Protein AF-0000000085074493 (afdb_homodimer)

InterPro domains:
  IPR007233 Trafficking protein particle complex subunit [PF04099] (3-136)
  IPR007233 Trafficking protein particle complex subunit [PTHR23249] (1-138)
  IPR007233 Trafficking protein particle complex subunit [SM01399] (3-137)
  IPR011012 Longin-like domain superfamily [SSF64356] (1-136)

Foldseek 3Di:
DAWAKKFKAAQVQHTADIDGDHDPDDDPDDPVVVSVVVSVVLVVQQVVQQVPDPDGPPGGDAWDDDPAWIWGWEADPNRMIMIIITGRPDDGCHVVVVCLCPPQVCVQPVPPVVHDSVHHDDTPSSVVVVVVSVCPPVVHDD/DAWAKKFKAAQVQHTADIDGDHDPDDDPDDPVVVSVVVSVVLVVQQVVQQVPDPDGPPGGDAWDDDPAWIWGWEADPNRMIMIIITGRPDDGCHVVVVCLCPPQVCVQPVPPVVHDSVHHDDTPSSVVVVVVSVCPPPRHDD

Secondary structure (DSSP, 8-state):
--EEEEEEE-TTS-EEEEEES--S---SS-HHHHHHHHHHHHHHHHHHHHHHSSSTTT--EEEEEESS-EEEEEE-TTS-EEEEEE-TTPPP-HHHHHHIIIIIIIIIIIT-TT--TTS----HHHHHHHHHHHHHSTT---/--EEEEEEE-TTS-EEEEEES--S---SS-HHHHHHHHHHHHHHHHHHHHHHSSSTTT--EEEEEESS-EEEEEE-TTS-EEEEEE-TTPPP-HHHHHHIIIIIIIIIIIT-TT--TTS----HHHHHHHHHHHHHSTT---

Structure (mmCIF, N/CA/C/O backbone):
data_AF-0000000085074493-model_v1
#
loop_
_entity.id
_entity.type
_entity.pdbx_description
1 polymer 'Trafficking protein particle complex subunit'
#
loop_
_atom_site.group_PDB
_atom_site.id
_atom_site.type_symbol
_atom_site.label_atom_id
_atom_site.label_alt_id
_atom_site.label_comp_id
_atom_site.label_asym_id
_atom_site.label_entity_id
_atom_site.label_seq_id
_atom_site.pdbx_PDB_ins_code
_atom_site.Cartn_x
_atom_site.Cartn_y
_atom_site.Cartn_z
_atom_site.occupancy
_atom_site.B_iso_or_equiv
_atom_site.auth_seq_id
_atom_site.auth_comp_id
_atom_site.auth_asym_id
_atom_site.auth_atom_id
_atom_site.pdbx_PDB_model_num
ATOM 1 N N . MET A 1 1 ? 15.586 4.176 12.414 1 79.12 1 MET A N 1
ATOM 2 C CA . MET A 1 1 ? 14.273 4.66 11.984 1 79.12 1 MET A CA 1
ATOM 3 C C . MET A 1 1 ? 14.32 6.152 11.68 1 79.12 1 MET A C 1
ATOM 5 O O . MET A 1 1 ? 14.891 6.934 12.438 1 79.12 1 MET A O 1
ATOM 9 N N . VAL A 1 2 ? 13.906 6.508 10.477 1 88.12 2 VAL A N 1
ATOM 10 C CA . VAL A 1 2 ? 14.039 7.879 9.992 1 88.12 2 VAL A CA 1
ATOM 11 C C . VAL A 1 2 ? 12.68 8.383 9.5 1 88.12 2 VAL A C 1
ATOM 13 O O . VAL A 1 2 ? 11.953 7.656 8.828 1 88.12 2 VAL A O 1
ATOM 16 N N . VAL A 1 3 ? 12.32 9.633 9.961 1 92.44 3 VAL A N 1
ATOM 17 C CA . VAL A 1 3 ? 11.141 10.312 9.445 1 92.44 3 VAL A CA 1
ATOM 18 C C . VAL A 1 3 ? 11.539 11.258 8.312 1 92.44 3 VAL A C 1
ATOM 20 O O . VAL A 1 3 ? 12.422 12.102 8.492 1 92.44 3 VAL A O 1
ATOM 23 N N . TYR A 1 4 ? 10.859 11.086 7.207 1 92.44 4 TYR A N 1
ATOM 24 C CA . TYR A 1 4 ? 11.266 11.867 6.047 1 92.44 4 TYR A CA 1
ATOM 25 C C . TYR A 1 4 ? 10.422 13.125 5.906 1 92.44 4 TYR A C 1
ATOM 27 O O . TYR A 1 4 ? 10.953 14.234 5.828 1 92.44 4 TYR A O 1
ATOM 35 N N . ASN A 1 5 ? 9.172 12.984 5.801 1 93.44 5 ASN A N 1
ATOM 36 C CA . ASN A 1 5 ? 8.305 14.148 5.598 1 93.44 5 ASN A CA 1
ATOM 37 C C . ASN A 1 5 ? 6.863 13.852 6 1 93.44 5 ASN A C 1
ATOM 39 O O . ASN A 1 5 ? 6.504 12.695 6.227 1 93.44 5 ASN A O 1
ATOM 43 N N . LEU A 1 6 ? 6.059 14.953 6.188 1 95.88 6 LEU A N 1
ATOM 44 C CA . LEU A 1 6 ? 4.648 14.891 6.566 1 95.88 6 LEU A CA 1
ATOM 45 C C . LEU A 1 6 ? 3.805 15.781 5.656 1 95.88 6 LEU A C 1
ATOM 47 O O . LEU A 1 6 ? 4.172 16.922 5.379 1 95.88 6 LEU A O 1
ATOM 51 N N . TYR A 1 7 ? 2.736 15.148 5.215 1 96.56 7 TYR A N 1
ATOM 52 C CA . TYR A 1 7 ? 1.695 15.898 4.512 1 96.56 7 TYR A CA 1
ATOM 53 C C . TYR A 1 7 ? 0.417 15.953 5.34 1 96.56 7 TYR A C 1
ATOM 55 O O . TYR A 1 7 ? 0.011 14.953 5.938 1 96.56 7 TYR A O 1
ATOM 63 N N . ILE A 1 8 ? -0.203 17.094 5.324 1 97.06 8 ILE A N 1
ATOM 64 C CA . ILE A 1 8 ? -1.572 17.234 5.809 1 97.06 8 ILE A CA 1
ATOM 65 C C . ILE A 1 8 ? -2.473 17.719 4.68 1 97.06 8 ILE A C 1
ATOM 67 O O . ILE A 1 8 ? -2.219 18.781 4.094 1 97.06 8 ILE A O 1
ATOM 71 N N . LEU A 1 9 ? -3.445 16.953 4.434 1 96.5 9 LEU A N 1
ATOM 72 C CA . LEU A 1 9 ? -4.344 17.25 3.322 1 96.5 9 LEU A CA 1
ATOM 73 C C . LEU A 1 9 ? -5.762 17.5 3.822 1 96.5 9 LEU A C 1
ATOM 75 O O . LEU A 1 9 ? -6.199 16.891 4.797 1 96.5 9 LEU A O 1
ATOM 79 N N . GLY A 1 10 ? -6.414 18.344 3.096 1 94.5 10 GLY A N 1
ATOM 80 C CA . GLY A 1 10 ? -7.816 18.594 3.4 1 94.5 10 GLY A CA 1
ATOM 81 C C . GLY A 1 10 ? -8.734 17.516 2.857 1 94.5 10 GLY A C 1
ATOM 82 O O . GLY A 1 10 ? -8.289 16.594 2.18 1 94.5 10 GLY A O 1
ATOM 83 N N . LYS A 1 11 ? -10.031 17.734 3.146 1 91.81 11 LYS A N 1
ATOM 84 C CA . LYS A 1 11 ? -11.055 16.766 2.805 1 91.81 11 LYS A CA 1
ATOM 85 C C . LYS A 1 11 ? -11.055 16.469 1.308 1 91.81 11 LYS A C 1
ATOM 87 O O . LYS A 1 11 ? -11.281 15.32 0.896 1 91.81 11 LYS A O 1
ATOM 92 N N . ASN A 1 12 ? -10.75 17.438 0.512 1 89 12 ASN A N 1
ATOM 93 C CA . ASN A 1 12 ? -10.805 17.266 -0.937 1 89 12 ASN A CA 1
ATOM 94 C C . ASN A 1 12 ? -9.414 17.031 -1.526 1 89 12 ASN A C 1
ATOM 96 O O . ASN A 1 12 ? -9.227 17.109 -2.742 1 89 12 ASN A O 1
ATOM 100 N N . GLY A 1 13 ? -8.453 16.859 -0.664 1 91.38 13 GLY A N 1
ATOM 101 C CA . GLY A 1 13 ? -7.121 16.531 -1.139 1 91.38 13 GLY A CA 1
ATOM 102 C C . GLY A 1 13 ? -6.215 17.75 -1.259 1 91.38 13 GLY A C 1
ATOM 103 O O . GLY A 1 13 ? -5.059 17.625 -1.663 1 91.38 13 GLY A O 1
ATOM 104 N N . GLN A 1 14 ? -6.719 18.891 -0.947 1 93 14 GLN A N 1
ATOM 105 C CA . GLN A 1 14 ? -5.871 20.078 -1.031 1 93 14 GLN A CA 1
ATOM 106 C C . GLN A 1 14 ? -4.75 20.031 0.001 1 93 14 GLN A C 1
ATOM 108 O O . GLN A 1 14 ? -4.961 19.594 1.136 1 93 14 GLN A O 1
ATOM 113 N N . SER A 1 15 ? -3.594 20.484 -0.402 1 94.5 15 SER A N 1
ATOM 114 C CA . SER A 1 15 ? -2.438 20.5 0.486 1 94.5 15 SER A CA 1
ATOM 115 C C . SER A 1 15 ? -2.564 21.594 1.537 1 94.5 15 SER A C 1
ATOM 117 O O . SER A 1 15 ? -2.648 22.781 1.2 1 94.5 15 SER A O 1
ATOM 119 N N . LEU A 1 16 ? -2.586 21.219 2.785 1 95 16 LEU A N 1
ATOM 120 C CA . LEU A 1 16 ? -2.707 22.172 3.875 1 95 16 LEU A CA 1
ATOM 121 C C . LEU A 1 16 ? -1.354 22.422 4.531 1 95 16 LEU A C 1
ATOM 123 O O . LEU A 1 16 ? -1.121 23.5 5.09 1 95 16 LEU A O 1
ATOM 127 N N . PHE A 1 17 ? -0.538 21.469 4.496 1 95.81 17 PHE A N 1
ATOM 128 C CA . PHE A 1 17 ? 0.73 21.594 5.207 1 95.81 17 PHE A CA 1
ATOM 129 C C . PHE A 1 17 ? 1.725 20.547 4.719 1 95.81 17 PHE A C 1
ATOM 131 O O . PHE A 1 17 ? 1.345 19.406 4.418 1 95.81 17 PHE A O 1
ATOM 138 N N . TYR A 1 18 ? 2.926 20.953 4.645 1 95.25 18 TYR A N 1
ATOM 139 C CA . TYR A 1 18 ? 4.031 20.062 4.289 1 95.25 18 TYR A CA 1
ATOM 140 C C . TYR A 1 18 ? 5.266 20.375 5.121 1 95.25 18 TYR A C 1
ATOM 142 O O . TYR A 1 18 ? 5.609 21.547 5.328 1 95.25 18 TYR A O 1
ATOM 150 N N . ARG A 1 19 ? 5.84 19.344 5.641 1 94.19 19 ARG A N 1
ATOM 151 C CA . ARG A 1 19 ? 7.102 19.484 6.355 1 94.19 19 ARG A CA 1
ATOM 152 C C . ARG A 1 19 ? 8.055 18.344 6.039 1 94.19 19 ARG A C 1
ATOM 154 O O . ARG A 1 19 ? 7.629 17.188 5.91 1 94.19 19 ARG A O 1
ATOM 161 N N . GLU A 1 20 ? 9.336 18.688 5.961 1 92.88 20 GLU A N 1
ATOM 162 C CA . GLU A 1 20 ? 10.367 17.703 5.637 1 92.88 20 GLU A CA 1
ATOM 163 C C . GLU A 1 20 ? 11.508 17.75 6.652 1 92.88 20 GLU A C 1
ATOM 165 O O . GLU A 1 20 ? 11.938 18.828 7.062 1 92.88 20 GLU A O 1
ATOM 170 N N . TRP A 1 21 ? 11.938 16.641 7.133 1 91.62 21 TRP A N 1
ATOM 171 C CA . TRP A 1 21 ? 13.047 16.562 8.078 1 91.62 21 TRP A CA 1
ATOM 172 C C . TRP A 1 21 ? 14.289 15.969 7.402 1 91.62 21 TRP A C 1
ATOM 174 O O . TRP A 1 21 ? 15.406 16.422 7.656 1 91.62 21 TRP A O 1
ATOM 184 N N . LEU A 1 22 ? 14.086 14.891 6.656 1 82.75 22 LEU A N 1
ATOM 185 C CA . LEU A 1 22 ? 15.156 14.273 5.871 1 82.75 22 LEU A CA 1
ATOM 186 C C . LEU A 1 22 ? 14.617 13.75 4.543 1 82.75 22 LEU A C 1
ATOM 188 O O . LEU A 1 22 ? 13.578 13.086 4.504 1 82.75 22 LEU A O 1
ATOM 192 N N . ARG A 1 23 ? 14.969 14.492 3.562 1 70.06 23 ARG A N 1
ATOM 193 C CA . ARG A 1 23 ? 14.539 13.93 2.287 1 70.06 23 ARG A CA 1
ATOM 194 C C . ARG A 1 23 ? 15.719 13.328 1.53 1 70.06 23 ARG A C 1
ATOM 196 O O . ARG A 1 23 ? 16.641 14.039 1.136 1 70.06 23 ARG A O 1
ATOM 203 N N . GLU A 1 24 ? 15.977 12.133 1.738 1 59.41 24 GLU A N 1
ATOM 204 C CA . GLU A 1 24 ? 17.078 11.484 1.044 1 59.41 24 GLU A CA 1
ATOM 205 C C . GLU A 1 24 ? 16.844 11.445 -0.463 1 59.41 24 GLU A C 1
ATOM 207 O O . GLU A 1 24 ? 17.781 11.602 -1.25 1 59.41 24 GLU A O 1
ATOM 212 N N . GLN A 1 25 ? 15.57 11.125 -0.8 1 60.84 25 GLN A N 1
ATOM 213 C CA . GLN A 1 25 ? 15.359 10.961 -2.234 1 60.84 25 GLN A CA 1
ATOM 214 C C . GLN A 1 25 ? 14.352 11.969 -2.766 1 60.84 25 GLN A C 1
ATOM 216 O O . GLN A 1 25 ? 13.289 12.164 -2.174 1 60.84 25 GLN A O 1
ATOM 221 N N . SER A 1 26 ? 14.883 12.82 -3.592 1 66.44 26 SER A N 1
ATOM 222 C CA . SER A 1 26 ? 14.008 13.812 -4.211 1 66.44 26 SER A CA 1
ATOM 223 C C . SER A 1 26 ? 13.555 13.359 -5.594 1 66.44 26 SER A C 1
ATOM 225 O O . SER A 1 26 ? 14.352 12.828 -6.375 1 66.44 26 SER A O 1
ATOM 227 N N . SER A 1 27 ? 12.281 13.227 -5.699 1 75.81 27 SER A N 1
ATOM 228 C CA . SER A 1 27 ? 11.758 13.016 -7.043 1 75.81 27 SER A CA 1
ATOM 229 C C . SER A 1 27 ? 12.031 14.219 -7.938 1 75.81 27 SER A C 1
ATOM 231 O O . SER A 1 27 ? 12.406 15.289 -7.453 1 75.81 27 SER A O 1
ATOM 233 N N . ASN A 1 28 ? 12.008 14 -9.258 1 80.31 28 ASN A N 1
ATOM 234 C CA . ASN A 1 28 ? 12.156 15.086 -10.219 1 80.31 28 ASN A CA 1
ATOM 235 C C . ASN A 1 28 ? 10.859 15.859 -10.406 1 80.31 28 ASN A C 1
ATOM 237 O O . ASN A 1 28 ? 10.773 16.734 -11.266 1 80.31 28 ASN A O 1
ATOM 241 N N . LEU A 1 29 ? 9.945 15.594 -9.594 1 86.25 29 LEU A N 1
ATOM 242 C CA . LEU A 1 29 ? 8.641 16.25 -9.695 1 86.25 29 LEU A CA 1
ATOM 243 C C . LEU A 1 29 ? 8.578 17.469 -8.781 1 86.25 29 LEU A C 1
ATOM 245 O O . LEU A 1 29 ? 9.273 17.531 -7.77 1 86.25 29 LEU A O 1
ATOM 249 N N . SER A 1 30 ? 7.738 18.406 -9.211 1 89.56 30 SER A N 1
ATOM 250 C CA . SER A 1 30 ? 7.434 19.531 -8.32 1 89.56 30 SER A CA 1
ATOM 251 C C . SER A 1 30 ? 6.598 19.062 -7.129 1 89.56 30 SER A C 1
ATOM 253 O O . SER A 1 30 ? 5.949 18.016 -7.184 1 89.56 30 SER A O 1
ATOM 255 N N . ARG A 1 31 ? 6.57 19.891 -6.121 1 87.56 31 ARG A N 1
ATOM 256 C CA . ARG A 1 31 ? 5.77 19.578 -4.938 1 87.56 31 ARG A CA 1
ATOM 257 C C . ARG A 1 31 ? 4.297 19.422 -5.301 1 87.56 31 ARG A C 1
ATOM 259 O O . ARG A 1 31 ? 3.625 18.516 -4.805 1 87.56 31 ARG A O 1
ATOM 266 N N . ASP A 1 32 ? 3.836 20.281 -6.145 1 90.62 32 ASP A N 1
ATOM 267 C CA . ASP A 1 32 ? 2.445 20.234 -6.586 1 90.62 32 ASP A CA 1
ATOM 268 C C . ASP A 1 32 ? 2.148 18.938 -7.34 1 90.62 32 ASP A C 1
ATOM 270 O O . ASP A 1 32 ? 1.101 18.328 -7.141 1 90.62 32 ASP A O 1
ATOM 274 N N . GLU A 1 33 ? 3.049 18.562 -8.164 1 91.69 33 GLU A N 1
ATOM 275 C CA . GLU A 1 33 ? 2.883 17.312 -8.906 1 91.69 33 GLU A CA 1
ATOM 276 C C . GLU A 1 33 ? 2.912 16.109 -7.973 1 91.69 33 GLU A C 1
ATOM 278 O O . GLU A 1 33 ? 2.113 15.18 -8.125 1 91.69 33 GLU A O 1
ATOM 283 N N . GLU A 1 34 ? 3.797 16.125 -7.039 1 90.56 34 GLU A N 1
ATOM 284 C CA . GLU A 1 34 ? 3.873 15.055 -6.055 1 90.56 34 GLU A CA 1
ATOM 285 C C . GLU A 1 34 ? 2.578 14.945 -5.254 1 90.56 34 GLU A C 1
ATOM 287 O O . GLU A 1 34 ? 2.076 13.836 -5.027 1 90.56 34 GLU A O 1
ATOM 292 N N . ASP A 1 35 ? 2.064 16.062 -4.891 1 92.12 35 ASP A N 1
ATOM 293 C CA . ASP A 1 35 ? 0.821 16.094 -4.129 1 92.12 35 ASP A CA 1
ATOM 294 C C . ASP A 1 35 ? -0.325 15.469 -4.918 1 92.12 35 ASP A C 1
ATOM 296 O O . ASP A 1 35 ? -1.07 14.641 -4.387 1 92.12 35 ASP A O 1
ATOM 300 N N . LYS A 1 36 ? -0.355 15.875 -6.094 1 93.62 36 LYS A N 1
ATOM 301 C CA . LYS A 1 36 ? -1.437 15.391 -6.945 1 93.62 36 LYS A CA 1
ATOM 302 C C . LYS A 1 36 ? -1.345 13.875 -7.133 1 93.62 36 LYS A C 1
ATOM 304 O O . LYS A 1 36 ? -2.352 13.172 -7.043 1 93.62 36 LYS A O 1
ATOM 309 N N . LEU A 1 37 ? -0.177 13.43 -7.414 1 94.25 37 LEU A N 1
ATOM 310 C CA . LEU A 1 37 ? 0.042 12 -7.574 1 94.25 37 LEU A CA 1
ATOM 311 C C . LEU A 1 37 ? -0.307 11.25 -6.293 1 94.25 37 LEU A C 1
ATOM 313 O O . LEU A 1 37 ? -0.958 10.203 -6.34 1 94.25 37 LEU A O 1
ATOM 317 N N . MET A 1 38 ? 0.128 11.773 -5.211 1 95.06 38 MET A N 1
ATOM 318 C CA . MET A 1 38 ? -0.1 11.133 -3.916 1 95.06 38 MET A CA 1
ATOM 319 C C . MET A 1 38 ? -1.587 11.109 -3.578 1 95.06 38 MET A C 1
ATOM 321 O O . MET A 1 38 ? -2.111 10.078 -3.154 1 95.06 38 MET A O 1
ATOM 325 N N . VAL A 1 39 ? -2.248 12.242 -3.816 1 96.06 39 VAL A N 1
ATOM 326 C CA . VAL A 1 39 ? -3.676 12.32 -3.525 1 96.06 39 VAL A CA 1
ATOM 327 C C . VAL A 1 39 ? -4.438 11.305 -4.383 1 96.06 39 VAL A C 1
ATOM 329 O O . VAL A 1 39 ? -5.336 10.617 -3.893 1 96.06 39 VAL A O 1
ATOM 332 N N . GLY A 1 40 ? -4.105 11.258 -5.586 1 95.94 40 GLY A N 1
ATOM 333 C CA . GLY A 1 40 ? -4.715 10.273 -6.469 1 95.94 40 GLY A CA 1
ATOM 334 C C . GLY A 1 40 ? -4.5 8.844 -6.008 1 95.94 40 GLY A C 1
ATOM 335 O O . GLY A 1 40 ? -5.434 8.039 -6.031 1 95.94 40 GLY A O 1
ATOM 336 N N . LEU A 1 41 ? -3.316 8.539 -5.625 1 97.06 41 LEU A N 1
ATOM 337 C CA . LEU A 1 41 ? -3.006 7.188 -5.172 1 97.06 41 LEU A CA 1
ATOM 338 C C . LEU A 1 41 ? -3.783 6.848 -3.904 1 97.06 41 LEU A C 1
ATOM 340 O O . LEU A 1 41 ? -4.352 5.758 -3.793 1 97.06 41 LEU A O 1
ATOM 344 N N . LEU A 1 42 ? -3.809 7.789 -2.979 1 96.62 42 LEU A N 1
ATOM 345 C CA . LEU A 1 42 ? -4.516 7.562 -1.723 1 96.62 42 LEU A CA 1
ATOM 346 C C . LEU A 1 42 ? -6 7.316 -1.971 1 96.62 42 LEU A C 1
ATOM 348 O O . LEU A 1 42 ? -6.613 6.469 -1.315 1 96.62 42 LEU A O 1
ATOM 352 N N . PHE A 1 43 ? -6.508 8.031 -2.852 1 94.88 43 PHE A N 1
ATOM 353 C CA . PHE A 1 43 ? -7.902 7.828 -3.225 1 94.88 43 PHE A CA 1
ATOM 354 C C . PHE A 1 43 ? -8.117 6.418 -3.768 1 94.88 43 PHE A C 1
ATOM 356 O O . PHE A 1 43 ? -9.055 5.727 -3.367 1 94.88 43 PHE A O 1
ATOM 363 N N . SER A 1 44 ? -7.297 6.008 -4.672 1 95.56 44 SER A N 1
ATOM 364 C CA . SER A 1 44 ? -7.391 4.676 -5.266 1 95.56 44 SER A CA 1
ATOM 365 C C . SER A 1 44 ? -7.266 3.586 -4.207 1 95.56 44 SER A C 1
ATOM 367 O O . SER A 1 44 ? -8.023 2.611 -4.223 1 95.56 44 SER A O 1
ATOM 369 N N . LEU A 1 45 ? -6.359 3.768 -3.326 1 96.81 45 LEU A N 1
ATOM 370 C CA . LEU A 1 45 ? -6.117 2.795 -2.268 1 96.81 45 LEU A CA 1
ATOM 371 C C . LEU A 1 45 ? -7.32 2.693 -1.337 1 96.81 45 LEU A C 1
ATOM 373 O O . LEU A 1 45 ? -7.754 1.592 -0.992 1 96.81 45 LEU A O 1
ATOM 377 N N . SER A 1 46 ? -7.816 3.809 -0.942 1 94 46 SER A N 1
ATOM 378 C CA . SER A 1 46 ? -8.977 3.84 -0.059 1 94 46 SER A CA 1
ATOM 379 C C . SER A 1 46 ? -10.188 3.191 -0.718 1 94 46 SER A C 1
ATOM 381 O O . SER A 1 46 ? -10.898 2.402 -0.09 1 94 46 SER A O 1
ATOM 383 N N . ASN A 1 47 ? -10.391 3.582 -1.927 1 92.56 47 ASN A N 1
ATOM 384 C CA . ASN A 1 47 ? -11.508 2.998 -2.662 1 92.56 47 ASN A CA 1
ATOM 385 C C . ASN A 1 47 ? -11.359 1.485 -2.801 1 92.56 47 ASN A C 1
ATOM 387 O O . ASN A 1 47 ? -12.328 0.743 -2.623 1 92.56 47 ASN A O 1
ATOM 391 N N . PHE A 1 48 ? -10.219 1.022 -3.078 1 94.44 48 PHE A N 1
ATOM 392 C CA . PHE A 1 48 ? -9.938 -0.403 -3.205 1 94.44 48 PHE A CA 1
ATOM 393 C C . PHE A 1 48 ? -10.234 -1.131 -1.899 1 94.44 48 PHE A C 1
ATOM 395 O O . PHE A 1 48 ? -10.922 -2.154 -1.896 1 94.44 48 PHE A O 1
ATOM 402 N N . ALA A 1 49 ? -9.641 -0.587 -0.867 1 93 49 ALA A N 1
ATOM 403 C CA . ALA A 1 49 ? -9.836 -1.207 0.441 1 93 49 ALA A CA 1
ATOM 404 C C . ALA A 1 49 ? -11.32 -1.309 0.787 1 93 49 ALA A C 1
ATOM 406 O O . ALA A 1 49 ? -11.773 -2.326 1.318 1 93 49 ALA A O 1
ATOM 407 N N . LYS A 1 50 ? -12.047 -0.286 0.5 1 89.69 50 LYS A N 1
ATOM 408 C CA . LYS A 1 50 ? -13.484 -0.262 0.775 1 89.69 50 LYS A CA 1
ATOM 409 C C . LYS A 1 50 ? -14.219 -1.309 -0.056 1 89.69 50 LYS A C 1
ATOM 411 O O . LYS A 1 50 ? -15.062 -2.039 0.465 1 89.69 50 LYS A O 1
ATOM 416 N N . LYS A 1 51 ? -13.914 -1.411 -1.301 1 89.25 51 LYS A N 1
ATOM 417 C CA . LYS A 1 51 ? -14.594 -2.322 -2.211 1 89.25 51 LYS A CA 1
ATOM 418 C C . LYS A 1 51 ? -14.273 -3.777 -1.882 1 89.25 51 LYS A C 1
ATOM 420 O O . LYS A 1 51 ? -15.102 -4.664 -2.072 1 89.25 51 LYS A O 1
ATOM 425 N N . MET A 1 52 ? -13.055 -4.027 -1.422 1 87.94 52 MET A N 1
ATOM 426 C CA . MET A 1 52 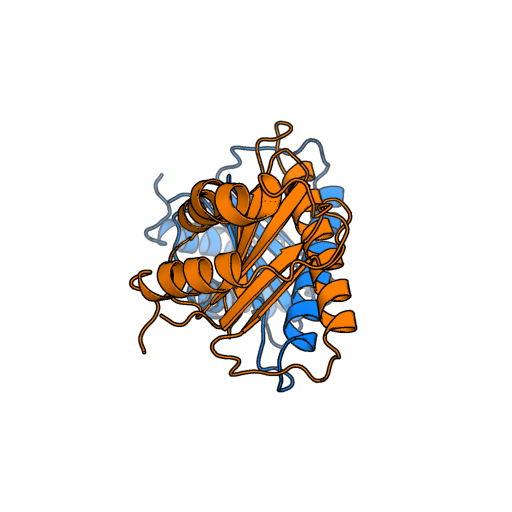? -12.609 -5.391 -1.154 1 87.94 52 MET A CA 1
ATOM 427 C C . MET A 1 52 ? -13.109 -5.875 0.2 1 87.94 52 MET A C 1
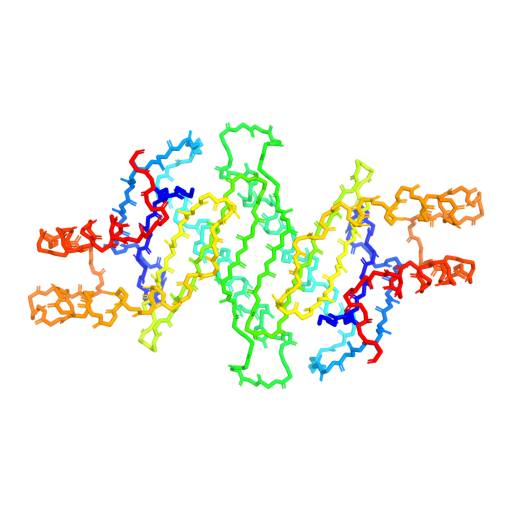ATOM 429 O O . MET A 1 52 ? -13.016 -7.062 0.517 1 87.94 52 MET A O 1
ATOM 433 N N . SER A 1 53 ? -13.586 -4.984 0.955 1 82.81 53 SER A N 1
ATOM 434 C CA . SER A 1 53 ? -14.062 -5.336 2.287 1 82.81 53 SER A CA 1
ATOM 435 C C . SER A 1 53 ? -15.508 -5.812 2.25 1 82.81 53 SER A C 1
ATOM 437 O O . SER A 1 53 ? -16.281 -5.402 1.377 1 82.81 53 SER A O 1
ATOM 439 N N . SER A 1 54 ? -15.938 -6.812 3.064 1 74.25 54 SER A N 1
ATOM 440 C CA . SER A 1 54 ? -17.266 -7.406 3.111 1 74.25 54 SER A CA 1
ATOM 441 C C . SER A 1 54 ? -18.281 -6.438 3.691 1 74.25 54 SER A C 1
ATOM 443 O O . SER A 1 54 ? -19.469 -6.512 3.367 1 74.25 54 SER A O 1
ATOM 445 N N . SER A 1 55 ? -17.734 -5.684 4.656 1 70.69 55 SER A N 1
ATOM 446 C CA . SER A 1 55 ? -18.641 -4.746 5.289 1 70.69 55 SER A CA 1
ATOM 447 C C . SER A 1 55 ? -18.156 -3.309 5.141 1 70.69 55 SER A C 1
ATOM 449 O O . SER A 1 55 ? -16.969 -3.037 5.262 1 70.69 55 SER A O 1
ATOM 451 N N . PRO A 1 56 ? -19.156 -2.541 4.828 1 63.34 56 PRO A N 1
ATOM 452 C CA . PRO A 1 56 ? -18.781 -1.136 4.672 1 63.34 56 PRO A CA 1
ATOM 453 C C . PRO A 1 56 ? -18.016 -0.597 5.883 1 63.34 56 PRO A C 1
ATOM 455 O O . PRO A 1 56 ? -18.422 -0.819 7.023 1 63.34 56 PRO A O 1
ATOM 458 N N . GLY A 1 57 ? -16.953 0.062 5.602 1 64 57 GLY A N 1
ATOM 459 C CA . GLY A 1 57 ? -16.25 0.767 6.66 1 64 57 GLY A CA 1
ATOM 460 C C . GLY A 1 57 ? -15.266 -0.113 7.41 1 64 57 GLY A C 1
ATOM 461 O O . GLY A 1 57 ? -14.562 0.356 8.312 1 64 57 GLY A O 1
ATOM 462 N N . THR A 1 58 ? -15.203 -1.34 7.074 1 73.19 58 THR A N 1
ATOM 463 C CA . THR A 1 58 ? -14.359 -2.209 7.891 1 73.19 58 THR A CA 1
ATOM 464 C C . THR A 1 58 ? -12.961 -2.32 7.293 1 73.19 58 THR A C 1
ATOM 466 O O . THR A 1 58 ? -11.992 -2.572 8.016 1 73.19 58 THR A O 1
ATOM 469 N N . GLY A 1 59 ? -12.75 -2.004 6.105 1 86.56 59 GLY A N 1
ATOM 470 C CA . GLY A 1 59 ? -11.43 -2.092 5.496 1 86.56 59 GLY A CA 1
ATOM 471 C C . GLY A 1 59 ? -10.867 -0.74 5.094 1 86.56 59 GLY A C 1
ATOM 472 O O . GLY A 1 59 ? -11.383 -0.099 4.176 1 86.56 59 GLY A O 1
ATOM 473 N N . VAL A 1 60 ? -9.914 -0.332 5.965 1 91.88 60 VAL A N 1
ATOM 474 C CA . VAL A 1 60 ? -9.328 0.966 5.648 1 91.88 60 VAL A CA 1
ATOM 475 C C . VAL A 1 60 ? -7.84 0.804 5.359 1 91.88 60 VAL A C 1
ATOM 477 O O . VAL A 1 60 ? -7.152 0.018 6.02 1 91.88 60 VAL A O 1
ATOM 480 N N . PHE A 1 61 ? -7.422 1.551 4.402 1 95.81 61 PHE A N 1
ATOM 481 C CA . PHE A 1 61 ? -6.004 1.59 4.062 1 95.81 61 PHE A CA 1
ATOM 482 C C . PHE A 1 61 ? -5.195 2.219 5.191 1 95.81 61 PHE A C 1
ATOM 484 O O . PHE A 1 61 ? -5.609 3.223 5.773 1 95.81 61 P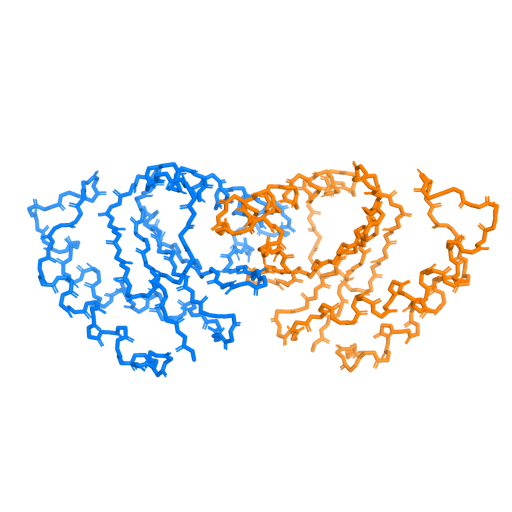HE A O 1
ATOM 491 N N . LYS A 1 62 ? -3.953 1.651 5.449 1 96.31 62 LYS A N 1
ATOM 492 C CA . LYS A 1 62 ? -3.168 2.133 6.582 1 96.31 62 LYS A CA 1
ATOM 493 C C . LYS A 1 62 ? -1.77 2.557 6.141 1 96.31 62 LYS A C 1
ATOM 495 O O . LYS A 1 62 ? -1.252 3.58 6.594 1 96.31 62 LYS A O 1
ATOM 500 N N . SER A 1 63 ? -1.157 1.752 5.324 1 96.81 63 SER A N 1
ATOM 501 C CA . SER A 1 63 ? 0.221 2.045 4.945 1 96.81 63 SER A CA 1
ATOM 502 C C . SER A 1 63 ? 0.643 1.23 3.727 1 96.81 63 SER A C 1
ATOM 504 O O . SER A 1 63 ? -0.027 0.264 3.357 1 96.81 63 SER A O 1
ATOM 506 N N . PHE A 1 64 ? 1.646 1.65 3.08 1 96.19 64 PHE A N 1
ATOM 507 C CA . PHE A 1 64 ? 2.301 0.796 2.096 1 96.19 64 PHE A CA 1
ATOM 508 C C . PHE A 1 64 ? 3.814 0.958 2.16 1 96.19 64 PHE A C 1
ATOM 510 O O . PHE A 1 64 ? 4.316 1.987 2.617 1 96.19 64 PHE A O 1
ATOM 517 N N . ASN A 1 65 ? 4.473 -0.08 1.655 1 95.19 65 ASN A N 1
ATOM 518 C CA . ASN A 1 65 ? 5.93 -0.151 1.684 1 95.19 65 ASN A CA 1
ATOM 519 C C . ASN A 1 65 ? 6.516 -0.225 0.276 1 95.19 65 ASN A C 1
ATOM 521 O O . ASN A 1 65 ? 5.988 -0.933 -0.583 1 95.19 65 ASN A O 1
ATOM 525 N N . THR A 1 66 ? 7.527 0.555 0.134 1 94.19 66 THR A N 1
ATOM 526 C CA . THR A 1 66 ? 8.414 0.369 -1.011 1 94.19 66 THR A CA 1
ATOM 527 C C . THR A 1 66 ? 9.781 -0.126 -0.56 1 94.19 66 THR A C 1
ATOM 529 O O . THR A 1 66 ? 10 -0.37 0.629 1 94.19 66 THR A O 1
ATOM 532 N N . SER A 1 67 ? 10.648 -0.325 -1.553 1 92.19 67 SER A N 1
ATOM 533 C CA . SER A 1 67 ? 12.023 -0.691 -1.217 1 92.19 67 SER A CA 1
ATOM 534 C C . SER A 1 67 ? 12.773 0.485 -0.601 1 92.19 67 SER A C 1
ATOM 536 O O . SER A 1 67 ? 13.859 0.312 -0.047 1 92.19 67 SER A O 1
ATOM 538 N N . LYS A 1 68 ? 12.164 1.662 -0.533 1 91 68 LYS A N 1
ATOM 539 C CA . LYS A 1 68 ? 12.898 2.852 -0.106 1 91 68 LYS A CA 1
ATOM 540 C C . LYS A 1 68 ? 12.25 3.482 1.123 1 91 68 LYS A C 1
ATOM 542 O O . LYS A 1 68 ? 12.945 3.971 2.016 1 91 68 LYS A O 1
ATOM 547 N N . TYR A 1 69 ? 10.977 3.465 1.154 1 92 69 TYR A N 1
ATOM 548 C CA . TYR A 1 69 ? 10.297 4.141 2.256 1 92 69 TYR A CA 1
ATOM 549 C C . TYR A 1 69 ? 8.961 3.479 2.559 1 92 69 TYR A C 1
ATOM 551 O O . TYR A 1 69 ? 8.508 2.602 1.816 1 92 69 TYR A O 1
ATOM 559 N N . LYS A 1 70 ? 8.453 3.871 3.615 1 94.69 70 LYS A N 1
ATOM 560 C CA . LYS A 1 70 ? 7.113 3.488 4.055 1 94.69 70 LYS A CA 1
ATOM 561 C C . LYS A 1 70 ? 6.207 4.711 4.188 1 94.69 70 LYS A C 1
ATOM 563 O O . LYS A 1 70 ? 6.598 5.719 4.777 1 94.69 70 LYS A O 1
ATOM 568 N N . LEU A 1 71 ? 5.035 4.613 3.578 1 96.12 71 LEU A N 1
ATOM 569 C CA . LEU A 1 71 ? 4.023 5.656 3.699 1 96.12 71 LEU A CA 1
ATOM 570 C C . LEU A 1 71 ? 2.939 5.25 4.691 1 96.12 71 LEU A C 1
ATOM 572 O O . LEU A 1 71 ? 2.312 4.203 4.535 1 96.12 71 LEU A O 1
ATOM 576 N N . HIS A 1 72 ? 2.744 6.074 5.715 1 97.06 72 HIS A N 1
ATOM 577 C CA . HIS A 1 72 ? 1.691 5.891 6.711 1 97.06 72 HIS A CA 1
ATOM 578 C C . HIS A 1 72 ? 0.536 6.859 6.473 1 97.06 72 HIS A C 1
ATOM 580 O O . HIS A 1 72 ? 0.754 8.047 6.215 1 97.06 72 HIS A O 1
ATOM 586 N N . TYR A 1 73 ? -0.65 6.238 6.617 1 97.81 73 TYR A N 1
ATOM 587 C CA . TYR A 1 73 ? -1.832 7.027 6.285 1 97.81 73 TYR A CA 1
ATOM 588 C C . TYR A 1 73 ? -2.836 7.016 7.434 1 97.81 73 TYR A C 1
ATOM 590 O O . TYR A 1 73 ? -3.082 5.969 8.039 1 97.81 73 TYR A O 1
ATOM 598 N N . TRP A 1 74 ? -3.398 8.203 7.75 1 97.38 74 TRP A N 1
ATOM 599 C CA . TRP A 1 74 ? -4.473 8.344 8.727 1 97.38 74 TRP A CA 1
ATOM 600 C C . TRP A 1 74 ? -5.473 9.414 8.289 1 97.38 74 TRP A C 1
ATOM 602 O O . TRP A 1 74 ? -5.082 10.477 7.805 1 97.38 74 TRP A O 1
ATOM 612 N N . GLU A 1 75 ? -6.754 9.078 8.508 1 96.56 75 GLU A N 1
ATOM 613 C CA . GLU A 1 75 ? -7.805 10.008 8.094 1 96.56 75 GLU A CA 1
ATOM 614 C C . GLU A 1 75 ? -8.773 10.281 9.242 1 96.56 75 GLU A C 1
ATOM 616 O O . GLU A 1 75 ? -9.227 9.359 9.914 1 96.56 75 GLU A O 1
ATOM 621 N N . SER A 1 76 ? -9.094 11.523 9.414 1 95.69 76 SER A N 1
ATOM 622 C CA . SER A 1 76 ? -10.039 11.922 10.453 1 95.69 76 SER A CA 1
ATOM 623 C C . SER A 1 76 ? -11.477 11.805 9.969 1 95.69 76 SER A C 1
ATOM 625 O O . SER A 1 76 ? -11.727 11.695 8.766 1 95.69 76 SER A O 1
ATOM 627 N N . PRO A 1 77 ? -12.445 11.914 10.875 1 92.38 77 PRO A N 1
ATOM 628 C CA . PRO A 1 77 ? -13.859 11.883 10.492 1 92.38 77 PRO A CA 1
ATOM 629 C C . PRO A 1 77 ? -14.258 13.07 9.617 1 92.38 77 PRO A C 1
ATOM 631 O O . PRO A 1 77 ? -15.188 12.969 8.812 1 92.38 77 PRO A O 1
ATOM 634 N N . THR A 1 78 ? -13.562 14.211 9.734 1 91.75 78 THR A N 1
ATOM 635 C CA . THR A 1 78 ? -13.898 15.398 8.961 1 91.75 78 THR A CA 1
ATOM 636 C C . THR A 1 78 ? -13.195 15.375 7.605 1 91.75 78 THR A C 1
ATOM 638 O O . THR A 1 78 ? -13.422 16.25 6.77 1 91.75 78 THR A O 1
ATOM 641 N N . GLY A 1 79 ? -12.367 14.43 7.379 1 94.06 79 GLY A N 1
ATOM 642 C CA . GLY A 1 79 ? -11.766 14.242 6.066 1 94.06 79 GLY A CA 1
ATOM 643 C C . GLY A 1 79 ? -10.336 14.742 5.984 1 94.06 79 GLY A C 1
ATOM 644 O O . GLY A 1 79 ? -9.711 14.68 4.926 1 94.06 79 GLY A O 1
ATOM 645 N N . ILE A 1 80 ? -9.797 15.242 7.125 1 96.19 80 ILE A N 1
ATOM 646 C CA . ILE A 1 80 ? -8.391 15.625 7.148 1 96.19 80 ILE A CA 1
ATOM 647 C C . ILE A 1 80 ? -7.512 14.375 7.066 1 96.19 80 ILE A C 1
ATOM 649 O O . ILE A 1 80 ? -7.77 13.383 7.746 1 96.19 80 ILE A O 1
ATOM 653 N N . LYS A 1 81 ? -6.457 14.461 6.207 1 96.88 81 LYS A N 1
ATOM 654 C CA . LYS A 1 81 ? -5.578 13.32 5.984 1 96.88 81 LYS A CA 1
ATOM 655 C C . LYS A 1 81 ? -4.148 13.633 6.418 1 96.88 81 LYS A C 1
ATOM 65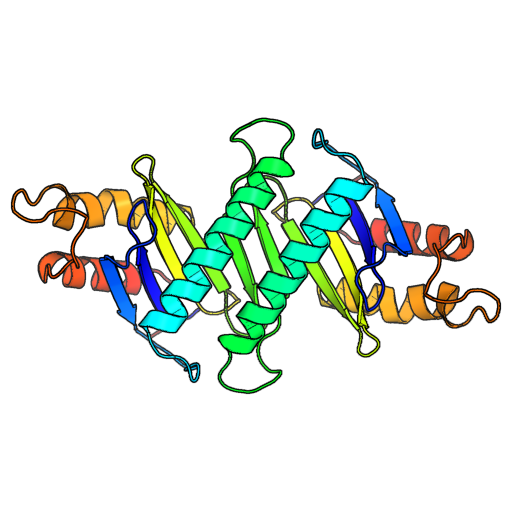7 O O . LYS A 1 81 ? -3.625 14.703 6.117 1 96.88 81 LYS A O 1
ATOM 662 N N . LEU A 1 82 ? -3.58 12.742 7.137 1 98.06 82 LEU A N 1
ATOM 663 C CA . LEU A 1 82 ? -2.164 12.805 7.48 1 98.06 82 LEU A CA 1
ATOM 664 C C . LEU A 1 82 ? -1.379 11.727 6.746 1 98.06 82 LEU A C 1
ATOM 666 O O . LEU A 1 82 ? -1.765 10.555 6.762 1 98.06 82 LEU A O 1
ATOM 670 N N . VAL A 1 83 ? -0.327 12.109 6.051 1 97.31 83 VAL A N 1
ATOM 671 C CA . VAL A 1 83 ? 0.558 11.188 5.344 1 97.31 83 VAL A CA 1
ATOM 672 C C . VAL A 1 83 ? 1.992 11.367 5.832 1 97.31 83 VAL A C 1
ATOM 674 O O . VAL A 1 83 ? 2.584 12.438 5.652 1 97.31 83 VAL A O 1
ATOM 677 N N . LEU A 1 84 ? 2.525 10.352 6.422 1 96.06 84 LEU A N 1
ATOM 678 C CA . LEU A 1 84 ? 3.883 10.375 6.957 1 96.06 84 LEU A CA 1
ATOM 679 C C . LEU A 1 84 ? 4.773 9.367 6.238 1 96.06 84 LEU A C 1
ATOM 681 O O . LEU A 1 84 ? 4.414 8.195 6.113 1 96.06 84 LEU A O 1
ATOM 685 N N . ASN A 1 85 ? 5.859 9.82 5.73 1 93.94 85 ASN A N 1
ATOM 686 C CA . ASN A 1 85 ? 6.84 8.938 5.113 1 93.94 85 ASN A CA 1
ATOM 687 C C . ASN A 1 85 ? 8.039 8.703 6.023 1 93.94 85 ASN A C 1
ATOM 689 O O . ASN A 1 85 ? 8.57 9.656 6.609 1 93.94 85 ASN A O 1
ATOM 693 N N . THR A 1 86 ? 8.414 7.473 6.09 1 93.5 86 THR A N 1
ATOM 694 C CA . THR A 1 86 ? 9.523 7.09 6.953 1 93.5 86 THR A CA 1
ATOM 695 C C . THR A 1 86 ? 10.406 6.043 6.277 1 93.5 86 THR A C 1
ATOM 697 O O . THR A 1 86 ? 10.125 5.621 5.152 1 93.5 86 THR A O 1
ATOM 700 N N . SER A 1 87 ? 11.523 5.699 7 1 91.75 87 SER A N 1
ATOM 701 C CA . SER A 1 87 ? 12.281 4.527 6.578 1 91.75 87 SER A CA 1
ATOM 702 C C . SER A 1 87 ? 11.453 3.256 6.707 1 91.75 87 SER A C 1
ATOM 704 O O . SER A 1 87 ? 10.438 3.238 7.41 1 91.75 87 SER A O 1
ATOM 706 N N . THR A 1 88 ? 11.789 2.236 6.059 1 90.69 88 THR A N 1
ATOM 707 C CA . THR A 1 88 ? 10.977 1.045 5.859 1 90.69 88 THR A CA 1
ATOM 708 C C . THR A 1 88 ? 10.875 0.237 7.152 1 90.69 88 THR A C 1
ATOM 710 O O . THR A 1 88 ? 10.016 -0.637 7.277 1 90.69 88 THR A O 1
ATOM 713 N N . ASP A 1 89 ? 11.688 0.472 8.094 1 89.19 89 ASP A N 1
ATOM 714 C CA . ASP A 1 89 ? 11.781 -0.36 9.289 1 89.19 89 ASP A CA 1
ATOM 715 C C . ASP A 1 89 ? 10.906 0.194 10.414 1 89.19 89 ASP A C 1
ATOM 717 O O . ASP A 1 89 ? 10.898 -0.347 11.523 1 89.19 89 ASP A O 1
ATOM 721 N N . VAL A 1 90 ? 10.148 1.2 10.117 1 87.94 90 VAL A N 1
ATOM 722 C CA . VAL A 1 90 ? 9.312 1.815 11.141 1 87.94 90 VAL A CA 1
ATOM 723 C C . VAL A 1 90 ? 8.039 0.995 11.336 1 87.94 90 VAL A C 1
ATOM 725 O O . VAL A 1 90 ? 7.438 0.537 10.359 1 87.94 90 VAL A O 1
ATOM 728 N N . GLU A 1 91 ? 7.68 0.833 12.547 1 85.25 91 GLU A N 1
ATOM 729 C CA . GLU A 1 91 ? 6.445 0.125 12.883 1 85.25 91 GLU A CA 1
ATOM 730 C C . GLU A 1 91 ? 5.219 0.953 12.516 1 85.25 91 GLU A C 1
ATOM 732 O O . GLU A 1 91 ? 5.316 2.168 12.328 1 85.25 91 GLU A O 1
ATOM 737 N N . PRO A 1 92 ? 4.074 0.243 12.453 1 83.19 92 PRO A N 1
ATOM 738 C CA . PRO A 1 92 ? 2.855 0.979 12.117 1 83.19 92 PRO A CA 1
ATOM 739 C C . PRO A 1 92 ? 2.627 2.193 13.008 1 83.19 92 PRO A C 1
ATOM 741 O O . PRO A 1 92 ? 2.695 2.08 14.234 1 83.19 92 PRO A O 1
ATOM 744 N N . CYS A 1 93 ? 2.258 3.254 12.383 1 88.81 93 CYS A N 1
ATOM 745 C CA . CYS A 1 93 ? 2.234 4.531 13.094 1 88.81 93 CYS A CA 1
ATOM 746 C C . CYS A 1 93 ? 0.815 5.074 13.188 1 88.81 93 CYS A C 1
ATOM 748 O O . CYS A 1 93 ? 0.617 6.254 13.484 1 88.81 93 CYS A O 1
ATOM 750 N N . HIS A 1 94 ? -0.101 4.273 12.953 1 92.19 94 HIS A N 1
ATOM 751 C CA . HIS A 1 94 ? -1.483 4.742 12.938 1 92.19 94 HIS A CA 1
ATOM 752 C C . HIS A 1 94 ? -1.831 5.473 14.227 1 92.19 94 HIS A C 1
ATOM 754 O O . HIS A 1 94 ? -2.395 6.57 14.188 1 92.19 94 HIS A O 1
ATOM 760 N N . ASP A 1 95 ? -1.504 4.934 15.336 1 92.81 95 ASP A N 1
ATOM 761 C CA . ASP A 1 95 ? -1.809 5.539 16.625 1 92.81 95 ASP A CA 1
ATOM 762 C C . ASP A 1 95 ? -1.057 6.855 16.812 1 92.81 95 ASP A C 1
ATOM 764 O O . ASP A 1 95 ? -1.572 7.793 17.422 1 92.81 95 ASP A O 1
ATOM 768 N N . HIS A 1 96 ? 0.131 6.895 16.328 1 93.56 96 HIS A N 1
ATOM 769 C CA . HIS A 1 96 ? 0.923 8.117 16.406 1 93.56 96 HIS A CA 1
ATOM 770 C C . HIS A 1 96 ? 0.284 9.242 15.594 1 93.56 96 HIS A C 1
ATOM 772 O O . HIS A 1 96 ? 0.243 10.391 16.047 1 93.56 96 HIS A O 1
ATOM 778 N N . LEU A 1 97 ? -0.233 8.883 14.469 1 96.88 97 LEU A N 1
ATOM 779 C CA . LEU A 1 97 ? -0.879 9.883 13.625 1 96.88 97 LEU A CA 1
ATOM 780 C C . LEU A 1 97 ? -2.189 10.352 14.25 1 96.88 97 LEU A C 1
ATOM 782 O O . LEU A 1 97 ? -2.506 11.547 14.219 1 96.88 97 LEU A O 1
ATOM 786 N N . SER A 1 98 ? -2.836 9.375 14.805 1 96.62 98 SER A N 1
ATOM 787 C CA . SER A 1 98 ? -4.047 9.727 15.539 1 96.62 98 SER A CA 1
ATOM 788 C C . SER A 1 98 ? -3.736 10.688 16.688 1 96.62 98 SER A C 1
ATOM 790 O O . SER A 1 98 ? -4.434 11.688 16.875 1 96.62 98 SER A O 1
ATOM 792 N N . THR A 1 99 ? -2.715 10.43 17.391 1 96.12 99 THR A N 1
ATOM 793 C CA . THR A 1 99 ? -2.295 11.281 18.5 1 96.12 99 THR A CA 1
ATOM 794 C C . THR A 1 99 ? -1.896 12.664 18 1 96.12 99 THR A C 1
ATOM 796 O O . THR A 1 99 ? -2.289 13.68 18.578 1 96.12 99 THR A O 1
ATOM 799 N N . LEU A 1 100 ? -1.165 12.727 16.953 1 97 100 LEU A N 1
ATOM 800 C CA . LEU A 1 100 ? -0.769 13.992 16.344 1 97 100 LEU A CA 1
ATOM 801 C C . LEU A 1 100 ? -1.991 14.836 16 1 97 100 LEU A C 1
ATOM 803 O O . LEU A 1 100 ? -2.031 16.031 16.297 1 97 100 LEU A O 1
ATOM 807 N N . TYR A 1 101 ? -2.959 14.203 15.438 1 97.38 101 TYR A N 1
ATOM 808 C CA . TYR A 1 101 ? -4.168 14.914 15.039 1 97.38 101 TYR A CA 1
ATOM 809 C C . TYR A 1 101 ? -4.922 15.438 16.25 1 97.38 101 TYR A C 1
ATOM 811 O O . TYR A 1 101 ? -5.199 16.641 16.344 1 97.38 101 TYR A O 1
ATOM 819 N N . HIS A 1 102 ? -5.082 14.578 17.188 1 97 102 HIS A N 1
ATOM 820 C CA . HIS A 1 102 ? -5.988 14.883 18.297 1 97 102 HIS A CA 1
ATOM 821 C C . HIS A 1 102 ? -5.328 15.805 19.312 1 97 102 HIS A C 1
ATOM 823 O O . HIS A 1 102 ? -5.992 16.672 19.906 1 97 102 HIS A O 1
ATOM 829 N N . HIS A 1 103 ? -4.062 15.664 19.469 1 96.19 103 HIS A N 1
ATOM 830 C CA . HIS A 1 103 ? -3.441 16.359 20.594 1 96.19 103 HIS A CA 1
ATOM 831 C C . HIS A 1 103 ? -2.611 17.547 20.109 1 96.19 103 HIS A C 1
ATOM 833 O O . HIS A 1 103 ? -2.295 18.453 20.891 1 96.19 103 HIS A O 1
ATOM 839 N N . ILE A 1 104 ? -2.32 17.625 18.906 1 96.12 104 ILE A N 1
ATOM 840 C CA . ILE A 1 104 ? -1.496 18.719 18.438 1 96.12 104 ILE A CA 1
ATOM 841 C C . ILE A 1 104 ? -2.256 19.516 17.375 1 96.12 104 ILE A C 1
ATOM 843 O O . ILE A 1 104 ? -2.516 20.703 17.547 1 96.12 104 ILE A O 1
ATOM 847 N N . PHE A 1 105 ? -2.725 18.875 16.359 1 96.44 105 PHE A N 1
ATOM 848 C CA . PHE A 1 105 ? -3.373 19.547 15.25 1 96.44 105 PHE A CA 1
ATOM 849 C C . PHE A 1 105 ? -4.637 20.266 15.703 1 96.44 105 PHE A C 1
ATOM 851 O O . PHE A 1 105 ? -4.832 21.453 15.406 1 96.44 105 PHE A O 1
ATOM 858 N N . ILE A 1 106 ? -5.426 19.516 16.391 1 94.56 106 ILE A N 1
ATOM 859 C CA . ILE A 1 106 ? -6.676 20.109 16.859 1 94.56 106 ILE A CA 1
ATOM 860 C C . ILE A 1 106 ? -6.379 21.281 17.781 1 94.56 106 ILE A C 1
ATOM 862 O O . ILE A 1 106 ? -6.965 22.359 17.641 1 94.56 106 ILE A O 1
ATOM 866 N N . GLN A 1 107 ? -5.375 21.219 18.656 1 93.12 107 GLN A N 1
ATOM 867 C CA . GLN A 1 107 ? -5.086 22.203 19.688 1 93.12 107 GLN A CA 1
ATOM 868 C C . GLN A 1 107 ? -4.406 23.438 19.094 1 93.12 107 GLN A C 1
ATOM 870 O O . GLN A 1 107 ? -4.574 24.547 19.609 1 93.12 107 GLN A O 1
ATOM 875 N N . THR A 1 108 ? -3.754 23.25 18 1 93.88 108 THR A N 1
ATOM 876 C CA . THR A 1 108 ? -2.934 24.359 17.516 1 93.88 108 THR A CA 1
ATOM 877 C C . THR A 1 108 ? -3.514 24.938 16.234 1 93.88 108 THR A C 1
ATOM 879 O O . THR A 1 108 ? -3.268 26.109 15.906 1 93.88 108 THR A O 1
ATOM 882 N N . VAL A 1 109 ? -4.336 24.172 15.508 1 92.94 109 VAL A N 1
ATOM 883 C CA . VAL A 1 109 ? -4.805 24.641 14.203 1 92.94 109 VAL A CA 1
ATOM 884 C C . VAL A 1 109 ? -6.324 24.781 14.219 1 92.94 109 VAL A C 1
ATOM 886 O O . VAL A 1 109 ? -6.855 25.859 13.969 1 92.94 109 VAL A O 1
ATOM 889 N N . VAL A 1 110 ? -7.027 23.734 14.617 1 89.19 110 VAL A N 1
ATOM 890 C CA . VAL A 1 110 ? -8.477 23.703 14.5 1 89.19 110 VAL A CA 1
ATOM 891 C C . VAL A 1 110 ? -9.102 24.688 15.484 1 89.19 110 VAL A C 1
ATOM 893 O O . VAL A 1 110 ? -10.07 25.375 15.156 1 89.19 110 VAL A O 1
ATOM 896 N N . LYS A 1 111 ? -8.539 24.781 16.641 1 86.06 111 LYS A N 1
ATOM 897 C CA . LYS A 1 111 ? -9.117 25.641 17.672 1 86.06 111 LYS A CA 1
ATOM 898 C C . LYS A 1 111 ? -8.727 27.094 17.453 1 86.06 111 LYS A C 1
ATOM 900 O O . LYS A 1 111 ? -9.203 27.984 18.156 1 86.06 111 LYS A O 1
ATOM 905 N N . ASN A 1 112 ? -7.906 27.344 16.469 1 76.69 112 ASN A N 1
ATOM 906 C CA . ASN A 1 112 ? -7.582 28.719 16.125 1 76.69 112 ASN A CA 1
ATOM 907 C C . ASN A 1 112 ? -8.641 29.328 15.195 1 76.69 112 ASN A C 1
ATOM 909 O O . ASN A 1 112 ? -8.727 28.953 14.023 1 76.69 112 ASN A O 1
ATOM 913 N N . PRO A 1 113 ? -9.617 30.172 15.688 1 68.06 113 PRO A N 1
ATOM 914 C CA . PRO A 1 113 ? -10.766 30.703 14.961 1 68.06 113 PRO A CA 1
ATOM 915 C C . PRO A 1 113 ? -10.367 31.453 13.695 1 68.06 113 PRO A C 1
ATOM 917 O O . PRO A 1 113 ? -11.195 31.641 12.797 1 68.06 113 PRO A O 1
ATOM 920 N N . LEU A 1 114 ? -9.211 31.828 13.57 1 69.5 114 LEU A N 1
ATOM 921 C CA . LEU A 1 114 ? -8.836 32.719 12.484 1 69.5 114 LEU A CA 1
ATOM 922 C C . LEU A 1 114 ? -8.344 31.953 11.273 1 69.5 114 LEU A C 1
ATOM 924 O O . LEU A 1 114 ? -8.039 32.531 10.234 1 69.5 114 LEU A O 1
ATOM 928 N N . VAL A 1 115 ? -8.312 30.562 11.32 1 70.75 115 VAL A N 1
ATOM 929 C CA . VAL A 1 115 ? -7.66 29.875 10.211 1 70.75 115 VAL A CA 1
ATOM 930 C C . VAL A 1 115 ? -8.594 28.797 9.656 1 70.75 115 VAL A C 1
ATOM 932 O O . VAL A 1 115 ? -8.867 27.797 10.32 1 70.75 115 VAL A O 1
ATOM 935 N N . PRO A 1 116 ? -9.172 29.078 8.477 1 80.44 116 PRO A N 1
ATOM 936 C CA . PRO A 1 116 ? -9.977 28.047 7.832 1 80.44 116 PRO A CA 1
ATOM 937 C C . PRO A 1 116 ? -9.141 26.844 7.398 1 80.44 116 PRO A C 1
ATOM 939 O O . PRO A 1 116 ? -7.992 27 6.98 1 80.44 116 PRO A O 1
ATOM 942 N N . LEU A 1 117 ? -9.672 25.625 7.57 1 81.5 117 LEU A N 1
ATOM 943 C CA . LEU A 1 117 ? -8.992 24.391 7.191 1 81.5 117 LEU A CA 1
ATOM 944 C C . LEU A 1 117 ? -9.086 24.156 5.688 1 81.5 117 LEU A C 1
ATOM 946 O O . LEU A 1 117 ? -9.289 23.016 5.242 1 81.5 117 LEU A O 1
ATOM 950 N N . THR A 1 118 ? -9.125 25.203 4.867 1 83.69 118 THR A N 1
ATOM 951 C CA . THR A 1 118 ? -9.102 25.156 3.41 1 83.69 118 THR A CA 1
ATOM 952 C C . THR A 1 118 ? -7.863 25.859 2.861 1 83.69 118 THR A C 1
ATOM 954 O O . THR A 1 118 ? -7.594 25.797 1.661 1 83.69 118 THR A O 1
ATOM 957 N N . GLU A 1 119 ? -7.129 26.422 3.807 1 86.62 119 GLU A N 1
ATOM 958 C CA . GLU A 1 119 ? -5.926 27.156 3.43 1 86.62 119 GLU A CA 1
ATOM 959 C C . GLU A 1 119 ? -4.688 26.562 4.094 1 86.62 119 GLU A C 1
ATOM 961 O O . GLU A 1 119 ? -4.793 25.859 5.098 1 86.62 119 GLU A O 1
ATOM 966 N N . PRO A 1 120 ? -3.586 26.922 3.568 1 92.06 120 PRO A N 1
ATOM 967 C CA . PRO A 1 120 ? -2.344 26.422 4.156 1 92.06 120 PRO A CA 1
ATOM 968 C C . PRO A 1 120 ? -2.186 26.797 5.625 1 92.06 120 PRO A C 1
ATOM 970 O O . PRO A 1 120 ? -2.561 27.906 6.02 1 92.06 120 PRO A O 1
ATOM 973 N N . ILE A 1 121 ? -1.688 25.891 6.309 1 92.38 121 ILE A N 1
ATOM 974 C CA . ILE A 1 121 ? -1.439 26.094 7.734 1 92.38 121 ILE A CA 1
ATOM 975 C C . ILE A 1 121 ? -0.104 26.812 7.93 1 92.38 121 ILE A C 1
ATOM 977 O O . ILE A 1 121 ? 0.948 26.281 7.555 1 92.38 121 ILE A O 1
ATOM 981 N N . ASN A 1 122 ? -0.124 27.969 8.547 1 89.31 122 ASN A N 1
ATOM 982 C CA . ASN A 1 122 ? 1.07 28.766 8.812 1 89.31 122 ASN A CA 1
ATOM 983 C C . ASN A 1 122 ? 1.24 29.031 10.305 1 89.31 122 ASN A C 1
ATOM 985 O O . ASN A 1 122 ? 1.828 30.031 10.695 1 89.31 122 ASN A O 1
ATOM 989 N N . SER A 1 123 ? 0.878 28.156 11.102 1 90.38 123 SER A N 1
ATOM 990 C CA . SER A 1 123 ? 0.964 28.297 12.547 1 90.38 123 SER A CA 1
ATOM 991 C C . SER A 1 123 ? 2.34 27.891 13.062 1 90.38 123 SER A C 1
ATOM 993 O O . SER A 1 123 ? 2.713 26.719 13 1 90.38 123 SER A O 1
ATOM 995 N N . SER A 1 124 ? 3.143 28.875 13.602 1 92.81 124 SER A N 1
ATOM 996 C CA . SER A 1 124 ? 4.445 28.578 14.195 1 92.81 124 SER A CA 1
ATOM 997 C C . SER A 1 124 ? 4.316 27.656 15.398 1 92.81 124 SER A C 1
ATOM 999 O O . SER A 1 124 ? 5.184 26.828 15.641 1 92.81 124 SER A O 1
ATOM 1001 N N . LEU A 1 125 ? 3.227 27.922 16.109 1 93.5 125 LEU A N 1
ATOM 1002 C CA . LEU A 1 125 ? 2.979 27.062 17.266 1 93.5 125 LEU A CA 1
ATOM 1003 C C . LEU A 1 125 ? 2.809 25.609 16.828 1 93.5 125 LEU A C 1
ATOM 1005 O O . LEU A 1 125 ? 3.377 24.703 17.438 1 93.5 125 LEU A O 1
ATOM 1009 N N . PHE A 1 126 ? 2.057 25.328 15.766 1 96.06 126 PHE A N 1
ATOM 1010 C CA . PHE A 1 126 ? 1.859 23.984 15.25 1 96.06 126 PHE A CA 1
ATOM 1011 C C . PHE A 1 126 ? 3.189 23.359 14.844 1 96.06 126 PHE A C 1
ATOM 1013 O O . PHE A 1 126 ? 3.479 22.219 15.211 1 96.06 126 PHE A O 1
ATOM 1020 N N . VAL A 1 127 ? 3.967 24.109 14.18 1 96.25 127 VAL A N 1
ATOM 1021 C CA . VAL A 1 127 ? 5.246 23.609 13.695 1 96.25 127 VAL A CA 1
ATOM 1022 C C . VAL A 1 127 ? 6.129 23.203 14.875 1 96.25 127 VAL A C 1
ATOM 1024 O O . VAL A 1 127 ? 6.742 22.125 14.852 1 96.25 127 VAL A O 1
ATOM 1027 N N . THR A 1 128 ? 6.195 24.047 15.859 1 96.5 128 THR A N 1
ATOM 1028 C CA . THR A 1 128 ? 7.027 23.797 17.031 1 96.5 128 THR A CA 1
ATOM 1029 C C . THR A 1 128 ? 6.578 22.531 17.734 1 96.5 128 THR A C 1
ATOM 1031 O O . THR A 1 128 ? 7.402 21.672 18.078 1 96.5 128 THR A O 1
ATOM 1034 N N . LYS A 1 129 ? 5.309 22.375 17.953 1 96.06 129 LYS A N 1
ATOM 1035 C CA . LYS A 1 129 ? 4.781 21.203 18.656 1 96.06 129 LYS A CA 1
ATOM 1036 C C . LYS A 1 129 ? 4.938 19.938 17.812 1 96.06 129 LYS A C 1
ATOM 1038 O O . LYS A 1 129 ? 5.203 18.859 18.344 1 96.06 129 LYS A O 1
ATOM 1043 N N . LEU A 1 130 ? 4.734 20.125 16.547 1 96.5 130 LEU A N 1
ATOM 1044 C CA . LEU A 1 130 ? 4.926 19.016 15.617 1 96.5 130 LEU A CA 1
ATOM 1045 C C . LEU A 1 130 ? 6.367 18.5 15.664 1 96.5 130 LEU A C 1
ATOM 1047 O O . LEU A 1 130 ? 6.602 17.297 15.781 1 96.5 130 LEU A O 1
ATOM 1051 N N . ASP A 1 131 ? 7.293 19.438 15.609 1 94.94 131 ASP A N 1
ATOM 1052 C CA . ASP A 1 131 ? 8.703 19.062 15.641 1 94.94 131 ASP A CA 1
ATOM 1053 C C . ASP A 1 131 ? 9.047 18.344 16.953 1 94.94 131 ASP A C 1
ATOM 1055 O O . ASP A 1 131 ? 9.789 17.359 16.953 1 94.94 131 ASP A O 1
ATOM 1059 N N . ALA A 1 132 ? 8.578 18.828 18.016 1 94.5 132 ALA A N 1
ATOM 1060 C CA . ALA A 1 132 ? 8.805 18.203 19.312 1 94.5 132 ALA A CA 1
ATOM 1061 C C . ALA A 1 132 ? 8.211 16.797 19.344 1 94.5 132 ALA A C 1
ATOM 1063 O O . ALA A 1 132 ? 8.828 15.867 19.875 1 94.5 132 ALA A O 1
ATOM 1064 N N . PHE A 1 133 ? 7.035 16.656 18.812 1 94.94 133 PHE A N 1
ATOM 1065 C CA . PHE A 1 133 ? 6.348 15.375 18.766 1 94.94 133 PHE A CA 1
ATOM 1066 C C . PHE A 1 133 ? 7.152 14.367 17.953 1 94.94 133 PHE A C 1
ATOM 1068 O O . PHE A 1 133 ? 7.348 13.227 18.391 1 94.94 133 PHE A O 1
ATOM 1075 N N . ILE A 1 134 ? 7.613 14.766 16.781 1 92.38 134 ILE A N 1
ATOM 1076 C CA . ILE A 1 134 ? 8.359 13.891 15.883 1 92.38 134 ILE A CA 1
ATOM 1077 C C . ILE A 1 134 ? 9.68 13.477 16.547 1 92.38 134 ILE A C 1
ATOM 1079 O O . ILE A 1 134 ? 10.07 12.312 16.484 1 92.38 134 ILE A O 1
ATOM 1083 N N . LYS A 1 135 ? 10.312 14.414 17.141 1 88.56 135 LYS A N 1
ATOM 1084 C CA . LYS A 1 135 ? 11.586 14.148 17.812 1 88.56 135 LYS A CA 1
ATOM 1085 C C . LYS A 1 135 ? 11.414 13.164 18.953 1 88.56 135 LYS A C 1
ATOM 1087 O O . LYS A 1 135 ? 12.344 12.414 19.281 1 88.56 135 LYS A O 1
ATOM 1092 N N . GLN A 1 136 ? 10.344 13.234 19.594 1 85.38 136 GLN A N 1
ATOM 1093 C CA . GLN A 1 136 ? 10.07 12.359 20.734 1 85.38 136 GLN A CA 1
ATOM 1094 C C . GLN A 1 136 ? 9.758 10.938 20.281 1 85.38 136 GLN A C 1
ATOM 1096 O O . GLN A 1 136 ? 9.789 10 21.078 1 85.38 136 GLN A O 1
ATOM 1101 N N . GLN A 1 137 ? 9.367 10.938 19.016 1 74.62 137 GLN A N 1
ATOM 1102 C CA . GLN A 1 137 ? 9.094 9.586 18.547 1 74.62 137 GLN A CA 1
ATOM 1103 C C . GLN A 1 137 ? 10.383 8.766 18.469 1 74.62 137 GLN A C 1
ATOM 1105 O O . GLN A 1 137 ? 11.453 9.312 18.188 1 74.62 137 GLN A O 1
ATOM 1110 N N . THR A 1 138 ? 10.508 7.82 19.281 1 60.22 138 THR A N 1
ATOM 1111 C CA . THR A 1 138 ? 11.703 6.992 19.375 1 60.22 138 THR A CA 1
ATOM 1112 C C . THR A 1 138 ? 12.344 6.809 18 1 60.22 138 THR A C 1
ATOM 1114 O O . THR A 1 138 ? 13.445 6.266 17.891 1 60.22 138 THR A O 1
ATOM 1117 N N . PHE A 1 139 ? 11.664 6.852 16.984 1 55.03 139 PHE A N 1
ATOM 1118 C CA . PHE A 1 139 ? 12.211 6.465 15.688 1 55.03 139 PHE A CA 1
ATOM 1119 C C . PHE A 1 139 ? 13.039 7.594 15.086 1 55.03 139 PHE A C 1
ATOM 1121 O O . PHE A 1 139 ? 13.656 7.43 14.031 1 55.03 139 PHE A O 1
ATOM 1128 N N . PHE A 1 140 ? 12.898 8.836 15.68 1 55.62 140 PHE A N 1
ATOM 1129 C CA . PHE A 1 140 ? 13.633 9.961 15.094 1 55.62 140 PHE A CA 1
ATOM 1130 C C . PHE A 1 140 ? 15.109 9.883 15.445 1 55.62 140 PHE A C 1
ATOM 1132 O O . PHE A 1 140 ? 15.477 9.891 16.625 1 55.62 140 PHE A O 1
ATOM 1139 N N . GLN A 1 141 ? 15.828 9.016 14.789 1 47.81 141 GLN A N 1
ATOM 1140 C CA . GLN A 1 141 ? 17.25 9.148 15.094 1 47.81 141 GLN A CA 1
ATOM 1141 C C . GLN A 1 141 ? 17.828 10.414 14.477 1 47.81 141 GLN A C 1
ATOM 1143 O O . GLN A 1 141 ? 17.594 10.695 13.297 1 47.81 141 GLN A O 1
ATOM 1148 N N . ASP A 1 142 ? 18.234 11.414 15.172 1 42.38 142 ASP A N 1
ATOM 1149 C CA . ASP A 1 142 ? 19.078 12.523 14.742 1 42.38 142 ASP A CA 1
ATOM 1150 C C . ASP A 1 142 ? 20.188 12.039 13.812 1 42.38 142 ASP A C 1
ATOM 1152 O O . ASP A 1 142 ? 20.688 10.922 13.961 1 42.38 142 ASP A O 1
ATOM 1156 N N . MET B 1 1 ? -0.736 -15.672 12.547 1 79.75 1 MET B N 1
ATOM 1157 C CA . MET B 1 1 ? -0.451 -15.312 11.164 1 79.75 1 MET B CA 1
ATOM 1158 C C . MET B 1 1 ? -1.206 -16.219 10.203 1 79.75 1 MET B C 1
ATOM 1160 O O . MET B 1 1 ? -1.212 -17.453 10.375 1 79.75 1 MET B O 1
ATOM 1164 N N . VAL B 1 2 ? -2.018 -15.633 9.352 1 88.31 2 VAL B N 1
ATOM 1165 C CA . VAL B 1 2 ? -2.93 -16.375 8.492 1 88.31 2 VAL B CA 1
ATOM 1166 C C . VAL B 1 2 ? -2.713 -15.961 7.035 1 88.31 2 VAL B C 1
ATOM 1168 O O . VAL B 1 2 ? -2.551 -14.773 6.734 1 88.31 2 VAL B O 1
ATOM 1171 N N . VAL B 1 3 ? -2.602 -17.016 6.133 1 92.62 3 VAL B N 1
ATOM 1172 C CA . VAL B 1 3 ? -2.559 -16.766 4.695 1 92.62 3 VAL B CA 1
ATOM 1173 C C . VAL B 1 3 ? -3.961 -16.906 4.105 1 92.62 3 VAL B C 1
ATOM 1175 O O . VAL B 1 3 ? -4.629 -17.922 4.305 1 92.62 3 VAL B O 1
ATOM 1178 N N . TYR B 1 4 ? -4.336 -15.867 3.387 1 92.5 4 TYR B N 1
ATOM 1179 C CA . TYR B 1 4 ? -5.707 -15.867 2.891 1 92.5 4 TYR B CA 1
ATOM 1180 C C . TYR B 1 4 ? -5.77 -16.391 1.459 1 92.5 4 TYR B C 1
ATOM 1182 O O . TYR B 1 4 ? -6.527 -17.312 1.162 1 92.5 4 TYR B O 1
ATOM 1190 N N . ASN B 1 5 ? -5.086 -15.781 0.575 1 93.5 5 ASN B N 1
ATOM 1191 C CA . ASN B 1 5 ? -5.156 -16.188 -0.824 1 93.5 5 ASN B CA 1
ATOM 1192 C C . ASN B 1 5 ? -3.932 -15.719 -1.605 1 93.5 5 ASN B C 1
ATOM 1194 O O . ASN B 1 5 ? -3.15 -14.898 -1.111 1 93.5 5 ASN B O 1
ATOM 1198 N N . LEU B 1 6 ? -3.715 -16.344 -2.826 1 95.88 6 LEU B N 1
ATOM 1199 C CA . LEU B 1 6 ? -2.611 -16.047 -3.729 1 95.88 6 LEU B CA 1
ATOM 1200 C C . LEU B 1 6 ? -3.115 -15.828 -5.152 1 95.88 6 LEU B C 1
ATOM 1202 O O . LEU B 1 6 ? -3.93 -16.609 -5.648 1 95.88 6 LEU B O 1
ATOM 1206 N N . TYR B 1 7 ? -2.615 -14.742 -5.695 1 96.56 7 TYR B N 1
ATOM 1207 C CA . TYR B 1 7 ? -2.803 -14.484 -7.117 1 96.56 7 TYR B CA 1
ATOM 1208 C C . TYR B 1 7 ? -1.479 -14.586 -7.871 1 96.56 7 TYR B C 1
ATOM 1210 O O . TYR B 1 7 ? -0.452 -14.094 -7.398 1 96.56 7 TYR B O 1
ATOM 1218 N N . ILE B 1 8 ? -1.537 -15.18 -9.031 1 97.06 8 ILE B N 1
ATOM 1219 C CA . ILE B 1 8 ? -0.444 -15.094 -9.992 1 97.06 8 ILE B CA 1
ATOM 1220 C C . ILE B 1 8 ? -0.944 -14.453 -11.281 1 97.06 8 ILE B C 1
ATOM 1222 O O . ILE B 1 8 ? -1.894 -14.945 -11.898 1 97.06 8 ILE B O 1
ATOM 1226 N N . LEU B 1 9 ? -0.302 -13.406 -11.609 1 96.44 9 LEU B N 1
ATOM 1227 C CA . LEU B 1 9 ? -0.719 -12.633 -12.773 1 96.44 9 LEU B CA 1
ATOM 1228 C C . LEU B 1 9 ? 0.37 -12.625 -13.836 1 96.44 9 LEU B C 1
ATOM 1230 O O . LEU B 1 9 ? 1.561 -12.625 -13.516 1 96.44 9 LEU B O 1
ATOM 1234 N N . GLY B 1 10 ? -0.095 -12.562 -15.039 1 94.5 10 GLY B N 1
ATOM 1235 C CA . GLY B 1 10 ? 0.848 -12.43 -16.141 1 94.5 10 GLY B CA 1
ATOM 1236 C C . GLY B 1 10 ? 1.347 -11.016 -16.344 1 94.5 10 GLY B C 1
ATOM 1237 O O . GLY B 1 10 ? 0.906 -10.094 -15.648 1 94.5 10 GLY B O 1
ATOM 1238 N N . LYS B 1 11 ? 2.217 -10.922 -17.359 1 91.69 11 LYS B N 1
ATOM 1239 C CA . LYS B 1 11 ? 2.895 -9.656 -17.625 1 91.69 11 LYS B CA 1
ATOM 1240 C C . LYS B 1 11 ? 1.889 -8.539 -17.891 1 91.69 11 LYS B C 1
ATOM 1242 O O . LYS B 1 11 ? 2.109 -7.391 -17.5 1 91.69 11 LYS B O 1
ATOM 1247 N N . ASN B 1 12 ? 0.797 -8.844 -18.469 1 88.94 12 ASN B N 1
ATOM 1248 C CA . ASN B 1 12 ? -0.188 -7.832 -18.828 1 88.94 12 ASN B CA 1
ATOM 1249 C C . ASN B 1 12 ? -1.338 -7.785 -17.828 1 88.94 12 ASN B C 1
ATOM 1251 O O . ASN B 1 12 ? -2.373 -7.172 -18.094 1 88.94 12 ASN B O 1
ATOM 1255 N N . GLY B 1 13 ? -1.193 -8.508 -16.766 1 91.25 13 GLY B N 1
ATOM 1256 C CA . GLY B 1 13 ? -2.195 -8.453 -15.711 1 91.25 13 GLY B CA 1
ATOM 1257 C C . GLY B 1 13 ? -3.225 -9.562 -15.805 1 91.25 13 GLY B C 1
ATOM 1258 O O . GLY B 1 13 ? -4.148 -9.625 -14.992 1 91.25 13 GLY B O 1
ATOM 1259 N N . GLN B 1 14 ? -3.115 -10.398 -16.781 1 93.06 14 GLN B N 1
ATOM 1260 C CA . GLN B 1 14 ? -4.078 -11.492 -16.891 1 93.06 14 GLN B CA 1
ATOM 1261 C C . GLN B 1 14 ? -3.934 -12.469 -15.719 1 93.06 14 GLN B C 1
ATOM 1263 O O . GLN B 1 14 ? -2.818 -12.773 -15.289 1 93.06 14 GLN B O 1
ATOM 1268 N N . SER B 1 15 ? -5.051 -12.953 -15.25 1 94.56 15 SER B N 1
ATOM 1269 C CA . SER B 1 15 ? -5.059 -13.906 -14.148 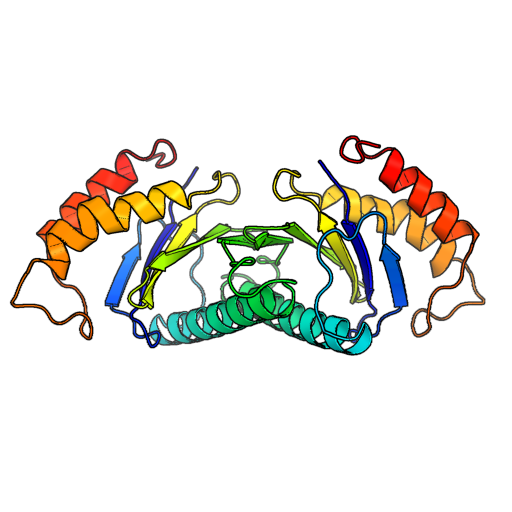1 94.56 15 SER B CA 1
ATOM 1270 C C . SER B 1 15 ? -4.59 -15.281 -14.602 1 94.56 15 SER B C 1
ATOM 1272 O O . SER B 1 15 ? -5.203 -15.891 -15.477 1 94.56 15 SER B O 1
ATOM 1274 N N . LEU B 1 16 ? -3.521 -15.758 -14.023 1 95.06 16 LEU B N 1
ATOM 1275 C CA . LEU B 1 16 ? -2.98 -17.062 -14.383 1 95.06 16 LEU B CA 1
ATOM 1276 C C . LEU B 1 16 ? -3.354 -18.109 -13.336 1 95.06 16 LEU B C 1
ATOM 1278 O O . LEU B 1 16 ? -3.451 -19.297 -13.648 1 95.06 16 LEU B O 1
ATOM 1282 N N . PHE B 1 17 ? -3.498 -17.688 -12.156 1 95.88 17 PHE B N 1
ATOM 1283 C CA . PHE B 1 17 ? -3.736 -18.656 -11.086 1 95.88 17 PHE B CA 1
ATOM 1284 C C . PHE B 1 17 ? -4.297 -17.953 -9.852 1 95.88 17 PHE B C 1
ATOM 1286 O O . PHE B 1 17 ? -3.904 -16.828 -9.539 1 95.88 17 PHE B O 1
ATOM 1293 N N . TYR B 1 18 ? -5.18 -18.609 -9.234 1 95.31 18 TYR B N 1
ATOM 1294 C CA . TYR B 1 18 ? -5.766 -18.156 -7.98 1 95.31 18 TYR B CA 1
ATOM 1295 C C . TYR B 1 18 ? -5.961 -19.312 -7.008 1 95.31 18 TYR B C 1
ATOM 1297 O O . TYR B 1 18 ? -6.41 -20.391 -7.398 1 95.31 18 TYR B O 1
ATOM 1305 N N . ARG B 1 19 ? -5.543 -19.062 -5.797 1 94.19 19 ARG B N 1
ATOM 1306 C CA . ARG B 1 19 ? -5.781 -20.062 -4.746 1 94.19 19 ARG B CA 1
ATOM 1307 C C . ARG B 1 19 ? -6.16 -19.375 -3.434 1 94.19 19 ARG B C 1
ATOM 1309 O O . ARG B 1 19 ? -5.613 -18.328 -3.094 1 94.19 19 ARG B O 1
ATOM 1316 N N . GLU B 1 20 ? -7.07 -20.016 -2.713 1 92.94 20 GLU B N 1
ATOM 1317 C CA . GLU B 1 20 ? -7.555 -19.484 -1.445 1 92.94 20 GLU B CA 1
ATOM 1318 C C . GLU B 1 20 ? -7.473 -20.516 -0.336 1 92.94 20 GLU B C 1
ATOM 1320 O O . GLU B 1 20 ? -7.793 -21.688 -0.553 1 92.94 20 GLU B O 1
ATOM 1325 N N . TRP B 1 21 ? -6.961 -20.172 0.788 1 91.69 21 TRP B N 1
ATOM 1326 C CA . TRP B 1 21 ? -6.867 -21.062 1.937 1 91.69 21 TRP B CA 1
ATOM 1327 C C . TRP B 1 21 ? -7.855 -20.672 3.023 1 91.69 21 TRP B C 1
ATOM 1329 O O . TRP B 1 21 ? -8.453 -21.516 3.676 1 91.69 21 TRP B O 1
ATOM 1339 N N . LEU B 1 22 ? -7.902 -19.359 3.293 1 82.94 22 LEU B N 1
ATOM 1340 C CA . LEU B 1 22 ? -8.867 -18.812 4.234 1 82.94 22 LEU B CA 1
ATOM 1341 C C . LEU B 1 22 ? -9.344 -17.438 3.775 1 82.94 22 LEU B C 1
ATOM 1343 O O . LEU B 1 22 ? -8.539 -16.594 3.371 1 82.94 22 LEU B O 1
ATOM 1347 N N . ARG B 1 23 ? -10.555 -17.469 3.318 1 70.38 23 ARG B N 1
ATOM 1348 C CA . ARG B 1 23 ? -11.047 -16.141 2.98 1 70.38 23 ARG B CA 1
ATOM 1349 C C . ARG B 1 23 ? -12.078 -15.672 3.994 1 70.38 23 ARG B C 1
ATOM 1351 O O . ARG B 1 23 ? -13.148 -16.266 4.125 1 70.38 23 ARG B O 1
ATOM 1358 N N . GLU B 1 24 ? -11.648 -15.023 4.977 1 59.41 24 GLU B N 1
ATOM 1359 C CA . GLU B 1 24 ? -12.578 -14.531 5.98 1 59.41 24 GLU B CA 1
ATOM 1360 C C . GLU B 1 24 ? -13.539 -13.5 5.387 1 59.41 24 GLU B C 1
ATOM 1362 O O . GLU B 1 24 ? -14.719 -13.469 5.742 1 59.41 24 GLU B O 1
ATOM 1367 N N . GLN B 1 25 ? -12.953 -12.633 4.539 1 61.31 25 GLN B N 1
ATOM 1368 C CA . GLN B 1 25 ? -13.836 -11.57 4.07 1 61.31 25 GLN B CA 1
ATOM 1369 C C . GLN B 1 25 ? -14.016 -11.633 2.557 1 61.31 25 GLN B C 1
ATOM 1371 O O . GLN B 1 25 ? -13.039 -11.766 1.816 1 61.31 25 GLN B O 1
ATOM 1376 N N . SER B 1 26 ? -15.227 -11.906 2.217 1 66.94 26 SER B N 1
ATOM 1377 C CA . SER B 1 26 ? -15.547 -11.953 0.794 1 66.94 26 SER B CA 1
ATOM 1378 C C . SER B 1 26 ? -16.156 -10.633 0.328 1 66.94 26 SER B C 1
ATOM 1380 O O . SER B 1 26 ? -17 -10.055 1.021 1 66.94 26 SER B O 1
ATOM 1382 N N . SER B 1 27 ? -15.477 -10.047 -0.577 1 76.12 27 SER B N 1
ATOM 1383 C CA . SER B 1 27 ? -16.109 -8.906 -1.226 1 76.12 27 SER B CA 1
ATOM 1384 C C . SER B 1 27 ? -17.359 -9.328 -1.996 1 76.12 27 SER B C 1
ATOM 1386 O O . SER B 1 27 ? -17.578 -10.516 -2.219 1 76.12 27 SER B O 1
ATOM 1388 N N . ASN B 1 28 ? -18.25 -8.344 -2.268 1 80.44 28 ASN B N 1
ATOM 1389 C CA . ASN B 1 28 ? -19.422 -8.594 -3.08 1 80.44 28 ASN B CA 1
ATOM 1390 C C . ASN B 1 28 ? -19.094 -8.586 -4.57 1 80.44 28 ASN B C 1
ATOM 1392 O O . ASN B 1 28 ? -20 -8.664 -5.41 1 80.44 28 ASN B O 1
ATOM 1396 N N . LEU B 1 29 ? -17.891 -8.57 -4.859 1 86.44 29 LEU B N 1
ATOM 1397 C CA . LEU B 1 29 ? -17.453 -8.523 -6.25 1 86.44 29 LEU B CA 1
ATOM 1398 C C . LEU B 1 29 ? -17.172 -9.922 -6.777 1 86.44 29 LEU B C 1
ATOM 1400 O O . LEU B 1 29 ? -16.844 -10.828 -6.008 1 86.44 29 LEU B O 1
ATOM 1404 N N . SER B 1 30 ? -17.328 -10.047 -8.102 1 89.5 30 SER B N 1
ATOM 1405 C CA . SER B 1 30 ? -16.891 -11.281 -8.742 1 89.5 30 SER B CA 1
ATOM 1406 C C . SER B 1 30 ? -15.367 -11.383 -8.742 1 89.5 30 SER B C 1
ATOM 1408 O O . SER B 1 30 ? -14.672 -10.375 -8.617 1 89.5 30 SER B O 1
ATOM 1410 N N . ARG B 1 31 ? -14.891 -12.586 -8.977 1 87.56 31 ARG B N 1
ATOM 1411 C CA . ARG B 1 31 ? -13.453 -12.797 -9.039 1 87.56 31 ARG B CA 1
ATOM 1412 C C . ARG B 1 31 ? -12.82 -11.961 -10.148 1 87.56 31 ARG B C 1
ATOM 1414 O O . ARG B 1 31 ? -11.75 -11.375 -9.961 1 87.56 31 ARG B O 1
ATOM 1421 N N . ASP B 1 32 ? -13.484 -11.898 -11.242 1 90.5 32 ASP B N 1
ATOM 1422 C CA . ASP B 1 32 ? -13 -11.125 -12.375 1 90.5 32 ASP B CA 1
ATOM 1423 C C . ASP B 1 32 ? -12.938 -9.633 -12.031 1 90.5 32 ASP B C 1
ATOM 1425 O O . ASP B 1 32 ? -11.969 -8.953 -12.383 1 90.5 32 ASP B O 1
ATOM 1429 N N . GLU B 1 33 ? -13.922 -9.172 -11.375 1 91.75 33 GLU B N 1
ATOM 1430 C CA . GLU B 1 33 ? -13.945 -7.77 -10.961 1 91.75 33 GLU B CA 1
ATOM 1431 C C . GLU B 1 33 ? -12.844 -7.477 -9.945 1 91.75 33 GLU B C 1
ATOM 1433 O O . GLU B 1 33 ? -12.172 -6.445 -10.023 1 91.75 33 GLU B O 1
ATOM 1438 N N . GLU B 1 34 ? -12.656 -8.375 -9.039 1 90.62 34 GLU B N 1
ATOM 1439 C CA . GLU B 1 34 ? -11.594 -8.227 -8.047 1 90.62 34 GLU B CA 1
ATOM 1440 C C . GLU B 1 34 ? -10.227 -8.18 -8.719 1 90.62 34 GLU B C 1
ATOM 1442 O O . GLU B 1 34 ? -9.383 -7.352 -8.359 1 90.62 34 GLU B O 1
ATOM 1447 N N . ASP B 1 35 ? -10.055 -9.031 -9.664 1 92.06 35 ASP B N 1
ATOM 1448 C CA . ASP B 1 35 ? -8.789 -9.086 -10.391 1 92.06 35 ASP B CA 1
ATOM 1449 C C . ASP B 1 35 ? -8.5 -7.758 -11.094 1 92.06 35 ASP B C 1
ATOM 1451 O O . ASP B 1 35 ? -7.395 -7.227 -11 1 92.06 35 ASP B O 1
ATOM 1455 N N . LYS B 1 36 ? -9.5 -7.324 -11.703 1 93.56 36 LYS B N 1
ATOM 1456 C CA . LYS B 1 36 ? -9.344 -6.086 -12.461 1 93.56 36 LYS B CA 1
ATOM 1457 C C . LYS B 1 36 ? -9.008 -4.918 -11.531 1 93.56 36 LYS B C 1
ATOM 1459 O O . LYS B 1 36 ? -8.117 -4.117 -11.836 1 93.56 36 LYS B O 1
ATOM 1464 N N . LEU B 1 37 ? -9.727 -4.836 -10.484 1 94.25 37 LEU B N 1
ATOM 1465 C CA . LEU B 1 37 ? -9.469 -3.787 -9.508 1 94.25 37 LEU B CA 1
ATOM 1466 C C . LEU B 1 37 ? -8.055 -3.904 -8.945 1 94.25 37 LEU B C 1
ATOM 1468 O O . LEU B 1 37 ? -7.352 -2.9 -8.805 1 94.25 37 LEU B O 1
ATOM 1472 N N . MET B 1 38 ? -7.691 -5.094 -8.625 1 95 38 MET B N 1
ATOM 1473 C CA . MET B 1 38 ? -6.375 -5.34 -8.039 1 95 38 MET B CA 1
ATOM 1474 C C . MET B 1 38 ? -5.266 -5.004 -9.031 1 95 38 MET B C 1
ATOM 1476 O O . MET B 1 38 ? -4.293 -4.336 -8.672 1 95 38 MET B O 1
ATOM 1480 N N . VAL B 1 39 ? -5.449 -5.441 -10.266 1 96.06 39 VAL B N 1
ATOM 1481 C CA . VAL B 1 39 ? -4.449 -5.172 -11.297 1 96.06 39 VAL B CA 1
ATOM 1482 C C . VAL B 1 39 ? -4.301 -3.666 -11.492 1 96.06 39 VAL B C 1
ATOM 1484 O O . VAL B 1 39 ? -3.184 -3.156 -11.609 1 96.06 39 VAL B O 1
ATOM 1487 N N . GLY B 1 40 ? -5.363 -3.012 -11.555 1 95.94 40 GLY B N 1
ATOM 1488 C CA . GLY B 1 40 ? -5.332 -1.562 -11.672 1 95.94 40 GLY B CA 1
ATOM 1489 C C . GLY B 1 40 ? -4.609 -0.891 -10.516 1 95.94 40 GLY B C 1
ATOM 1490 O O . GLY B 1 40 ? -3.816 0.03 -10.727 1 95.94 40 GLY B O 1
ATOM 1491 N N . LEU B 1 41 ? -4.891 -1.32 -9.344 1 97.06 41 LEU B N 1
ATOM 1492 C CA . LEU B 1 41 ? -4.258 -0.737 -8.164 1 97.06 41 LEU B CA 1
ATOM 1493 C C . LEU B 1 41 ? -2.754 -0.989 -8.172 1 97.06 41 LEU B C 1
ATOM 1495 O O . LEU B 1 41 ? -1.966 -0.079 -7.906 1 97.06 41 LEU B O 1
ATOM 1499 N N . LEU B 1 42 ? -2.373 -2.215 -8.5 1 96.62 42 LEU B N 1
ATOM 1500 C CA . LEU B 1 42 ? -0.957 -2.566 -8.531 1 96.62 42 LEU B CA 1
ATOM 1501 C C . LEU B 1 42 ? -0.209 -1.724 -9.555 1 96.62 42 LEU B C 1
ATOM 1503 O O . LEU B 1 42 ? 0.923 -1.301 -9.312 1 96.62 42 LEU B O 1
ATOM 1507 N N . PHE B 1 43 ? -0.824 -1.522 -10.617 1 94.81 43 PHE B N 1
ATOM 1508 C CA . PHE B 1 43 ? -0.233 -0.662 -11.641 1 94.81 43 PHE B CA 1
ATOM 1509 C C . PHE B 1 43 ? -0.022 0.748 -11.102 1 94.81 43 PHE B C 1
ATOM 1511 O O . PHE B 1 43 ? 1.054 1.327 -11.266 1 94.81 43 PHE B O 1
ATOM 1518 N N . SER B 1 44 ? -1.017 1.306 -10.5 1 95.5 44 SER B N 1
ATOM 1519 C CA . SER B 1 44 ? -0.945 2.648 -9.93 1 95.5 44 SER B CA 1
ATOM 1520 C C . SER B 1 44 ? 0.152 2.748 -8.875 1 95.5 44 SER B C 1
ATOM 1522 O O . SER B 1 44 ? 0.909 3.719 -8.852 1 95.5 44 SER B O 1
ATOM 1524 N N . LEU B 1 45 ? 0.222 1.764 -8.07 1 96.81 45 LEU B N 1
ATOM 1525 C CA . LEU B 1 45 ? 1.212 1.733 -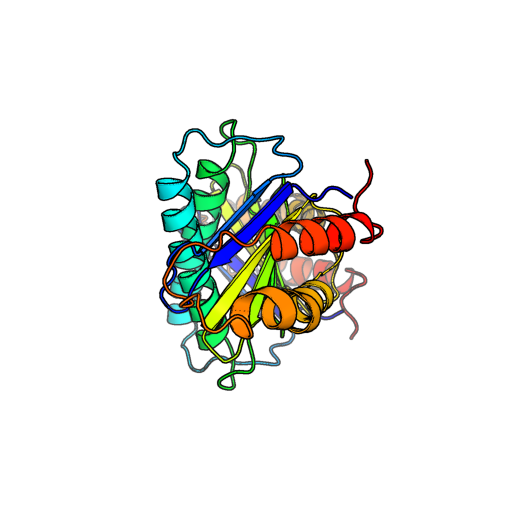7 1 96.81 45 LEU B CA 1
ATOM 1526 C C . LEU B 1 45 ? 2.625 1.664 -7.566 1 96.81 45 LEU B C 1
ATOM 1528 O O . LEU B 1 45 ? 3.514 2.395 -7.125 1 96.81 45 LEU B O 1
ATOM 1532 N N . SER B 1 46 ? 2.818 0.802 -8.492 1 93.94 46 SER B N 1
ATOM 1533 C CA . SER B 1 46 ? 4.125 0.653 -9.125 1 93.94 46 SER B CA 1
ATOM 1534 C C . SER B 1 46 ? 4.555 1.94 -9.82 1 93.94 46 SER B C 1
ATOM 1536 O O . SER B 1 46 ? 5.703 2.371 -9.688 1 93.94 46 SER B O 1
ATOM 1538 N N . ASN B 1 47 ? 3.633 2.469 -10.547 1 92.56 47 ASN B N 1
ATOM 1539 C CA . ASN B 1 47 ? 3.928 3.723 -11.227 1 92.56 47 ASN B CA 1
ATOM 1540 C C . ASN B 1 47 ? 4.266 4.832 -10.242 1 92.56 47 ASN B C 1
ATOM 1542 O O . ASN B 1 47 ? 5.211 5.598 -10.453 1 92.56 47 ASN B O 1
ATOM 1546 N N . PHE B 1 48 ? 3.574 4.934 -9.203 1 94.38 48 PHE B N 1
ATOM 1547 C CA . PHE B 1 48 ? 3.814 5.93 -8.164 1 94.38 48 PHE B CA 1
ATOM 1548 C C . PHE B 1 48 ? 5.207 5.762 -7.57 1 94.38 48 PHE B C 1
ATOM 1550 O O . PHE B 1 48 ? 5.957 6.734 -7.453 1 94.38 48 PHE B O 1
ATOM 1557 N N . ALA B 1 49 ? 5.441 4.539 -7.172 1 93 49 ALA B N 1
ATOM 1558 C CA . ALA B 1 49 ? 6.742 4.254 -6.566 1 93 49 ALA B CA 1
ATOM 1559 C C . ALA B 1 49 ? 7.879 4.641 -7.508 1 93 49 ALA B C 1
ATOM 1561 O O . ALA B 1 49 ? 8.883 5.203 -7.074 1 93 49 ALA B O 1
ATOM 1562 N N . LYS B 1 50 ? 7.715 4.359 -8.75 1 89.69 50 LYS B N 1
ATOM 1563 C CA . LYS B 1 50 ? 8.727 4.684 -9.75 1 89.69 50 LYS B CA 1
ATOM 1564 C C . LYS B 1 50 ? 8.891 6.191 -9.898 1 89.69 50 LYS B C 1
ATOM 1566 O O . LYS B 1 50 ? 10.016 6.699 -9.938 1 89.69 50 LYS B O 1
ATOM 1571 N N . LYS B 1 51 ? 7.828 6.906 -9.961 1 89.19 51 LYS B N 1
ATOM 1572 C CA . LYS B 1 51 ? 7.855 8.352 -10.172 1 89.19 51 LYS B CA 1
ATOM 1573 C C . LYS B 1 51 ? 8.422 9.078 -8.953 1 89.19 51 LYS B C 1
ATOM 1575 O O . LYS B 1 51 ? 9.062 10.125 -9.094 1 89.19 51 LYS B O 1
ATOM 1580 N N . MET B 1 52 ? 8.156 8.562 -7.77 1 87.75 52 MET B N 1
ATOM 1581 C CA . MET B 1 52 ? 8.578 9.219 -6.535 1 87.75 52 MET B CA 1
ATOM 1582 C C . MET B 1 52 ? 10.039 8.922 -6.227 1 87.75 52 MET B C 1
ATOM 1584 O O . MET B 1 52 ? 10.625 9.539 -5.336 1 87.75 52 MET B O 1
ATOM 1588 N N . SER B 1 53 ? 10.555 7.992 -6.898 1 82.75 53 SER B N 1
ATOM 1589 C CA . SER B 1 53 ? 11.945 7.605 -6.656 1 82.75 53 SER B CA 1
ATOM 1590 C C . SER B 1 53 ? 12.906 8.477 -7.461 1 82.75 53 SER B C 1
ATOM 1592 O O . SER B 1 53 ? 12.555 8.969 -8.531 1 82.75 53 SER B O 1
ATOM 1594 N N . SER B 1 54 ? 14.094 8.859 -6.926 1 74.25 54 SER B N 1
ATOM 1595 C CA . SER B 1 54 ? 15.086 9.727 -7.543 1 74.25 54 SER B CA 1
ATOM 1596 C C . SER B 1 54 ? 15.781 9.023 -8.711 1 74.25 54 SER B C 1
ATOM 1598 O O . SER B 1 54 ? 16.234 9.68 -9.648 1 74.25 54 SER B O 1
ATOM 1600 N N . SER B 1 55 ? 15.93 7.715 -8.453 1 70.19 55 SER B N 1
ATOM 1601 C CA . SER B 1 55 ? 16.625 6.977 -9.508 1 70.19 55 SER B CA 1
ATOM 1602 C C . SER B 1 55 ? 15.734 5.875 -10.078 1 70.19 55 SER B C 1
ATOM 1604 O O . SER B 1 55 ? 15.039 5.18 -9.336 1 70.19 55 SER B O 1
ATOM 1606 N N . PRO B 1 56 ? 15.812 5.883 -11.375 1 63.12 56 PRO B N 1
ATOM 1607 C CA . PRO B 1 56 ? 15 4.836 -12 1 63.12 56 PRO B CA 1
ATOM 1608 C C . PRO B 1 56 ? 15.273 3.451 -11.422 1 63.12 56 PRO B C 1
ATOM 1610 O O . PRO B 1 56 ? 16.438 3.066 -11.25 1 63.12 56 PRO B O 1
ATOM 1613 N N . GLY B 1 57 ? 14.211 2.768 -11.133 1 63.78 57 GLY B N 1
ATOM 1614 C CA . GLY B 1 57 ? 14.352 1.373 -10.734 1 63.78 57 GLY B CA 1
ATOM 1615 C C . GLY B 1 57 ? 14.641 1.194 -9.258 1 63.78 57 GLY B C 1
ATOM 1616 O O . GLY B 1 57 ? 14.766 0.067 -8.781 1 63.78 57 GLY B O 1
ATOM 1617 N N . THR B 1 58 ? 14.781 2.252 -8.562 1 72.94 58 THR B N 1
ATOM 1618 C CA . THR B 1 58 ? 15.195 2.074 -7.176 1 72.94 58 THR B CA 1
ATOM 1619 C C . THR B 1 58 ? 13.984 2.014 -6.25 1 72.94 58 THR B C 1
ATOM 1621 O O . THR B 1 58 ? 14.047 1.41 -5.176 1 72.94 58 THR B O 1
ATOM 1624 N N . GLY B 1 59 ? 12.867 2.453 -6.637 1 86.38 59 GLY B N 1
ATOM 1625 C CA . GLY B 1 59 ? 11.688 2.416 -5.789 1 86.38 59 GLY B CA 1
ATOM 1626 C C . GLY B 1 59 ? 10.617 1.476 -6.305 1 86.38 59 GLY B C 1
ATOM 1627 O O . GLY B 1 59 ? 10.016 1.724 -7.355 1 86.38 59 GLY B O 1
ATOM 1628 N N . VAL B 1 60 ? 10.57 0.347 -5.578 1 91.69 60 VAL B N 1
ATOM 1629 C CA . VAL B 1 60 ? 9.562 -0.615 -6.016 1 91.69 60 VAL B CA 1
ATOM 1630 C C . VAL B 1 60 ? 8.555 -0.847 -4.895 1 91.69 60 VAL B C 1
ATOM 1632 O O . VAL B 1 60 ? 8.922 -0.919 -3.719 1 91.69 60 VAL B O 1
ATOM 1635 N N . PHE B 1 61 ? 7.336 -0.964 -5.316 1 95.81 61 PHE B N 1
ATOM 1636 C CA . PHE B 1 61 ? 6.262 -1.283 -4.383 1 95.81 61 PHE B CA 1
ATOM 1637 C C . PHE B 1 61 ? 6.422 -2.697 -3.836 1 95.81 61 PHE B C 1
ATOM 1639 O O . PHE B 1 61 ? 6.738 -3.625 -4.582 1 95.81 61 PHE B O 1
ATOM 1646 N N . LYS B 1 62 ? 6.094 -2.883 -2.48 1 96.25 62 LYS B N 1
ATOM 1647 C CA . LYS B 1 62 ? 6.32 -4.184 -1.86 1 96.25 62 LYS B CA 1
ATOM 1648 C C . LYS B 1 62 ? 5.047 -4.711 -1.203 1 96.25 62 LYS B C 1
ATOM 1650 O O . LYS B 1 62 ? 4.734 -5.895 -1.309 1 96.25 62 LYS B O 1
ATOM 1655 N N . SER B 1 63 ? 4.383 -3.854 -0.499 1 96.81 63 SER B N 1
ATOM 1656 C CA . SER B 1 63 ? 3.211 -4.312 0.242 1 96.81 63 SER B CA 1
ATOM 1657 C C . SER B 1 63 ? 2.35 -3.141 0.695 1 96.81 63 SER B C 1
ATOM 1659 O O . SER B 1 63 ? 2.793 -1.991 0.675 1 96.81 63 SER B O 1
ATOM 1661 N N . PHE B 1 64 ? 1.143 -3.402 1.001 1 96.12 64 PHE B N 1
ATOM 1662 C CA . PHE B 1 64 ? 0.335 -2.424 1.721 1 96.12 64 PHE B CA 1
ATOM 1663 C C . PHE B 1 64 ? -0.53 -3.105 2.773 1 96.12 64 PHE B C 1
ATOM 1665 O O . PHE B 1 64 ? -0.829 -4.297 2.664 1 96.12 64 PHE B O 1
ATOM 1672 N N . ASN B 1 65 ? -0.917 -2.285 3.744 1 95.19 65 ASN B N 1
ATOM 1673 C CA . ASN B 1 65 ? -1.696 -2.756 4.883 1 95.19 65 ASN B CA 1
ATOM 1674 C C . ASN B 1 65 ? -3.053 -2.062 4.961 1 95.19 65 ASN B C 1
ATOM 1676 O O . ASN B 1 65 ? -3.15 -0.854 4.742 1 95.19 65 ASN B O 1
ATOM 1680 N N . THR B 1 66 ? -4.016 -2.883 5.203 1 94.19 66 THR B N 1
ATOM 1681 C CA . THR B 1 66 ? -5.309 -2.369 5.645 1 94.19 66 THR B CA 1
ATOM 1682 C C . THR B 1 66 ? -5.578 -2.76 7.094 1 94.19 66 THR B C 1
ATOM 1684 O O . THR B 1 66 ? -4.73 -3.375 7.746 1 94.19 66 THR B O 1
ATOM 1687 N N . SER B 1 67 ? -6.727 -2.318 7.574 1 92.31 67 SER B N 1
ATOM 1688 C CA . SER B 1 67 ? -7.129 -2.732 8.914 1 92.31 67 SER B CA 1
ATOM 1689 C C . SER B 1 67 ? -7.516 -4.207 8.945 1 92.31 67 SER B C 1
ATOM 1691 O O . SER B 1 67 ? -7.664 -4.793 10.016 1 92.31 67 SER B O 1
ATOM 1693 N N . LYS B 1 68 ? -7.539 -4.891 7.812 1 91.19 68 LYS B N 1
ATOM 1694 C CA . LYS B 1 68 ? -8.055 -6.258 7.766 1 91.19 68 LYS B CA 1
ATOM 1695 C C . LYS B 1 68 ? -6.992 -7.227 7.258 1 91.19 68 LYS B C 1
ATOM 1697 O O . LYS B 1 68 ? -6.895 -8.359 7.734 1 91.19 68 LYS B O 1
ATOM 1702 N N . TYR B 1 69 ? -6.227 -6.789 6.324 1 92.06 69 TYR B N 1
ATOM 1703 C CA . TYR B 1 69 ? -5.258 -7.703 5.727 1 92.06 69 TYR B CA 1
ATOM 1704 C C . TYR B 1 69 ? -4.039 -6.945 5.215 1 92.06 69 TYR B C 1
ATOM 1706 O O . TYR B 1 69 ? -4.027 -5.711 5.199 1 92.06 69 TYR B O 1
ATOM 1714 N N . LYS B 1 70 ? -3.102 -7.688 4.91 1 94.69 70 LYS B N 1
ATOM 1715 C CA . LYS B 1 70 ? -1.881 -7.211 4.266 1 94.69 70 LYS B CA 1
ATOM 1716 C C . LYS B 1 70 ? -1.697 -7.848 2.893 1 94.69 70 LYS B C 1
ATOM 1718 O O . LYS B 1 70 ? -1.831 -9.062 2.742 1 94.69 70 LYS B O 1
ATOM 1723 N N . LEU B 1 71 ? -1.447 -7.004 1.898 1 96.12 71 LEU B N 1
ATOM 1724 C CA . LEU B 1 71 ? -1.148 -7.469 0.548 1 96.12 71 LEU B CA 1
ATOM 1725 C C . LEU B 1 71 ? 0.349 -7.398 0.269 1 96.12 71 LEU B C 1
ATOM 1727 O O . LEU B 1 71 ? 0.959 -6.336 0.388 1 96.12 71 LEU B O 1
ATOM 1731 N N . HIS B 1 72 ? 0.931 -8.547 -0.089 1 97.06 72 HIS B N 1
ATOM 1732 C CA . HIS B 1 72 ? 2.332 -8.656 -0.479 1 97.06 72 HIS B CA 1
ATOM 1733 C C . HIS B 1 72 ? 2.475 -8.797 -1.99 1 97.06 72 HIS B C 1
ATOM 1735 O O . HIS B 1 72 ? 1.735 -9.555 -2.621 1 97.06 72 HIS B O 1
ATOM 1741 N N . TYR B 1 73 ? 3.477 -8.039 -2.445 1 97.81 73 TYR B N 1
ATOM 1742 C CA . TYR B 1 73 ? 3.631 -7.988 -3.895 1 97.81 73 TYR B CA 1
ATOM 1743 C C . TYR B 1 73 ? 5.059 -8.328 -4.305 1 97.81 73 TYR B C 1
ATOM 1745 O O . TYR B 1 73 ? 6.016 -7.863 -3.68 1 97.81 73 TYR B O 1
ATOM 1753 N N . TRP B 1 74 ? 5.207 -9.18 -5.352 1 97.31 74 TRP B N 1
ATOM 1754 C CA . TRP B 1 74 ? 6.496 -9.5 -5.957 1 97.31 74 TRP B CA 1
ATOM 1755 C C . TRP B 1 74 ? 6.363 -9.648 -7.469 1 97.31 74 TRP B C 1
ATOM 1757 O O . TRP B 1 74 ? 5.402 -10.242 -7.957 1 97.31 74 TRP B O 1
ATOM 1767 N N . GLU B 1 75 ? 7.371 -9.102 -8.156 1 96.5 75 GLU B N 1
ATOM 1768 C CA . GLU B 1 75 ? 7.34 -9.148 -9.617 1 96.5 75 GLU B CA 1
ATOM 1769 C C . GLU B 1 75 ? 8.648 -9.703 -10.18 1 96.5 75 GLU B C 1
ATOM 1771 O O . GLU B 1 75 ? 9.734 -9.297 -9.758 1 96.5 75 GLU B O 1
ATOM 1776 N N . SER B 1 76 ? 8.531 -10.57 -11.125 1 95.69 76 SER B N 1
ATOM 1777 C CA . SER B 1 76 ? 9.703 -11.156 -11.766 1 95.69 76 SER B CA 1
ATOM 1778 C C . SER B 1 76 ? 10.203 -10.281 -12.906 1 95.69 76 SER B C 1
ATOM 1780 O O . SER B 1 76 ? 9.492 -9.391 -13.367 1 95.69 76 SER B O 1
ATOM 1782 N N . PRO B 1 77 ? 11.391 -10.57 -13.414 1 92.5 77 PRO B N 1
ATOM 1783 C CA . PRO B 1 77 ? 11.922 -9.828 -14.555 1 92.5 77 PRO B CA 1
ATOM 1784 C C . PRO B 1 77 ? 11.086 -10.008 -15.82 1 92.5 77 PRO B C 1
ATOM 1786 O O . PRO B 1 77 ? 11.047 -9.117 -16.672 1 92.5 77 PRO B O 1
ATOM 1789 N N . THR B 1 78 ? 10.391 -11.125 -15.969 1 91.81 78 THR B N 1
ATOM 1790 C CA . THR B 1 78 ? 9.594 -11.398 -17.156 1 91.81 78 THR B CA 1
ATOM 1791 C C . THR B 1 78 ? 8.195 -10.805 -17.016 1 91.81 78 THR B C 1
ATOM 1793 O O . THR B 1 78 ? 7.395 -10.852 -17.953 1 91.81 78 THR B O 1
ATOM 1796 N N . GLY B 1 79 ? 7.883 -10.281 -15.883 1 94 79 GLY B N 1
ATOM 1797 C CA . GLY B 1 79 ? 6.633 -9.562 -15.703 1 94 79 GLY B CA 1
ATOM 1798 C C . GLY B 1 79 ? 5.578 -10.367 -14.969 1 94 79 GLY B C 1
ATOM 1799 O O . GLY B 1 79 ? 4.449 -9.906 -14.789 1 94 79 GLY B O 1
ATOM 1800 N N . ILE B 1 80 ? 5.934 -11.594 -14.531 1 96.19 80 ILE B N 1
ATOM 1801 C CA . ILE B 1 80 ? 5.012 -12.375 -13.711 1 96.19 80 ILE B CA 1
ATOM 1802 C C . ILE B 1 80 ? 4.883 -11.734 -12.328 1 96.19 80 ILE B C 1
ATOM 1804 O O . ILE B 1 80 ? 5.883 -11.336 -11.727 1 96.19 80 ILE B O 1
ATOM 1808 N N . LYS B 1 81 ? 3.623 -11.648 -11.844 1 96.81 81 LYS B N 1
ATOM 1809 C CA . LYS B 1 81 ? 3.354 -11 -10.562 1 96.81 81 LYS B CA 1
ATOM 1810 C C . LYS B 1 81 ? 2.75 -11.984 -9.562 1 96.81 81 LYS B C 1
ATOM 1812 O O . LYS B 1 81 ? 1.848 -12.75 -9.906 1 96.81 81 LYS B O 1
ATOM 1817 N N . LEU B 1 82 ? 3.268 -11.984 -8.406 1 98.12 82 LEU B N 1
ATOM 1818 C CA . LEU B 1 82 ? 2.695 -12.727 -7.285 1 98.12 82 LEU B CA 1
ATOM 1819 C C . LEU B 1 82 ? 2.082 -11.781 -6.262 1 98.12 82 LEU B C 1
ATOM 1821 O O . LEU B 1 82 ? 2.727 -10.82 -5.832 1 98.12 82 LEU B O 1
ATOM 1825 N N . VAL B 1 83 ? 0.823 -12 -5.91 1 97.31 83 VAL B N 1
ATOM 1826 C CA . VAL B 1 83 ? 0.115 -11.219 -4.902 1 97.31 83 VAL B CA 1
ATOM 1827 C C . VAL B 1 83 ? -0.405 -12.148 -3.805 1 97.31 83 VAL B C 1
ATOM 1829 O O . VAL B 1 83 ? -1.254 -13 -4.059 1 97.31 83 VAL B O 1
ATOM 1832 N N . LEU B 1 84 ? 0.085 -11.961 -2.625 1 96.06 84 LEU B N 1
ATOM 1833 C CA . LEU B 1 84 ? -0.299 -12.773 -1.479 1 96.06 84 LEU B CA 1
ATOM 1834 C C . LEU B 1 84 ? -0.986 -11.93 -0.413 1 96.06 84 LEU B C 1
ATOM 1836 O O . LEU B 1 84 ? -0.463 -10.891 -0.01 1 96.06 8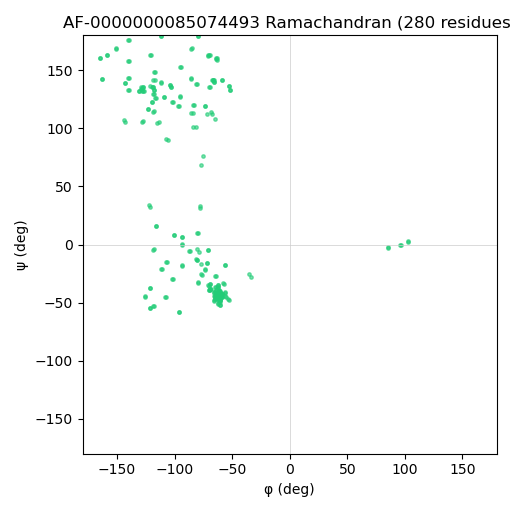4 LEU B O 1
ATOM 1840 N N . ASN B 1 85 ? -2.146 -12.328 -0.022 1 93.94 85 ASN B N 1
ATOM 1841 C CA . ASN B 1 85 ? -2.85 -11.656 1.068 1 93.94 85 ASN B CA 1
ATOM 1842 C C . ASN B 1 85 ? -2.773 -12.461 2.361 1 93.94 85 ASN B C 1
ATOM 1844 O O . ASN B 1 85 ? -2.975 -13.68 2.354 1 93.94 85 ASN B O 1
ATOM 1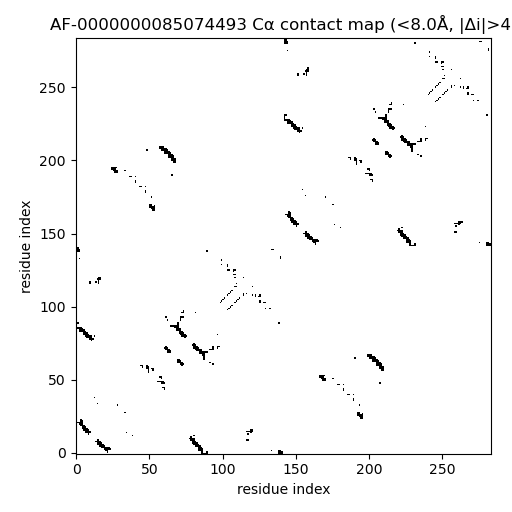848 N N . THR B 1 86 ? -2.496 -11.75 3.408 1 93.5 86 THR B N 1
ATOM 1849 C CA . THR B 1 86 ? -2.35 -12.391 4.715 1 93.5 86 THR B CA 1
ATOM 1850 C C . THR B 1 86 ? -2.988 -11.531 5.805 1 93.5 86 THR B C 1
ATOM 1852 O O . THR B 1 86 ? -3.52 -10.461 5.527 1 93.5 86 THR B O 1
ATOM 1855 N N . SER B 1 87 ? -2.965 -12.109 7.062 1 91.81 87 SER B N 1
ATOM 1856 C CA . SER B 1 87 ? -3.299 -11.281 8.211 1 91.81 87 SER B CA 1
ATOM 1857 C C . SER B 1 87 ? -2.289 -10.148 8.391 1 91.81 87 SER B C 1
ATOM 1859 O O . SER B 1 87 ? -1.183 -10.211 7.848 1 91.81 87 SER B O 1
ATOM 1861 N N . THR B 1 88 ? -2.609 -9.148 9.07 1 90.88 88 THR B N 1
ATOM 1862 C CA . THR B 1 88 ? -1.88 -7.887 9.117 1 90.88 88 THR B CA 1
ATOM 1863 C C . THR B 1 88 ? -0.575 -8.047 9.891 1 90.88 88 THR B C 1
ATOM 1865 O O . THR B 1 88 ? 0.312 -7.191 9.805 1 90.88 88 THR B O 1
ATOM 1868 N N . ASP B 1 89 ? -0.412 -9.062 10.633 1 89.38 89 ASP B N 1
ATOM 1869 C CA . ASP B 1 89 ? 0.719 -9.211 11.539 1 89.38 89 ASP B CA 1
ATOM 1870 C C . ASP B 1 89 ? 1.859 -9.977 10.883 1 89.38 89 ASP B C 1
ATOM 1872 O O . ASP B 1 89 ? 2.885 -10.242 11.508 1 89.38 89 ASP B O 1
ATOM 1876 N N . VAL B 1 90 ? 1.705 -10.258 9.625 1 88.19 90 VAL B N 1
ATOM 1877 C CA . VAL B 1 90 ? 2.73 -11.031 8.93 1 88.19 90 VAL B CA 1
ATOM 1878 C C . VAL B 1 90 ? 3.877 -10.109 8.516 1 88.19 90 VAL B C 1
ATOM 1880 O O . VAL B 1 90 ? 3.648 -8.992 8.055 1 88.19 90 VAL B O 1
ATOM 1883 N N . GLU B 1 91 ? 5.051 -10.602 8.703 1 85.5 91 GLU B N 1
ATOM 1884 C CA . GLU B 1 91 ? 6.238 -9.859 8.297 1 85.5 91 GLU B CA 1
ATOM 1885 C C . GLU B 1 91 ? 6.371 -9.82 6.777 1 85.5 91 GLU B C 1
ATOM 1887 O O . GLU B 1 91 ? 5.766 -10.633 6.074 1 85.5 91 GLU B O 1
ATOM 1892 N N . PRO B 1 92 ? 7.211 -8.852 6.324 1 83.25 92 PRO B N 1
ATOM 1893 C CA . PRO B 1 92 ? 7.391 -8.766 4.875 1 83.25 92 PRO B CA 1
ATOM 1894 C C . PRO B 1 92 ? 7.781 -10.109 4.246 1 83.25 92 PRO B C 1
ATOM 1896 O O . PRO B 1 92 ? 8.703 -10.773 4.723 1 83.25 92 PRO B O 1
ATOM 1899 N N . CYS B 1 93 ? 7.16 -10.375 3.164 1 89.06 93 CYS B N 1
ATOM 1900 C CA . CYS B 1 93 ? 7.273 -11.719 2.6 1 89.06 93 CYS B CA 1
ATOM 1901 C C . CYS B 1 93 ? 7.953 -11.68 1.236 1 89.06 93 CYS B C 1
ATOM 1903 O O . CYS B 1 93 ? 7.863 -12.641 0.468 1 89.06 93 CYS B O 1
ATOM 1905 N N . HIS B 1 94 ? 8.562 -10.656 0.955 1 92.19 94 HIS B N 1
ATOM 1906 C CA . HIS B 1 94 ? 9.172 -10.508 -0.361 1 92.19 94 HIS B CA 1
ATOM 1907 C C . HIS B 1 94 ? 10.07 -11.695 -0.69 1 92.19 94 HIS B C 1
ATOM 1909 O O . HIS B 1 94 ? 9.977 -12.266 -1.779 1 92.19 94 HIS B O 1
ATOM 1915 N N . ASP B 1 95 ? 10.914 -12.086 0.195 1 92.81 95 ASP B N 1
ATOM 1916 C CA . ASP B 1 95 ? 11.836 -13.203 -0.025 1 92.81 95 ASP B CA 1
ATOM 1917 C C . ASP B 1 95 ? 11.078 -14.516 -0.207 1 92.81 95 ASP B C 1
ATOM 1919 O O . ASP B 1 95 ? 11.492 -15.375 -0.982 1 92.81 95 ASP B O 1
ATOM 1923 N N . HIS B 1 96 ? 10.023 -14.648 0.518 1 93.62 96 HIS B N 1
ATOM 1924 C CA . HIS B 1 96 ? 9.203 -15.852 0.395 1 93.62 96 HIS B CA 1
ATOM 1925 C C . HIS B 1 96 ? 8.578 -15.945 -0.99 1 93.62 96 HIS B C 1
ATOM 1927 O O . HIS B 1 96 ? 8.531 -17.031 -1.583 1 93.62 96 HIS B O 1
ATOM 1933 N N . LEU B 1 97 ? 8.156 -14.844 -1.483 1 96.94 97 LEU B N 1
ATOM 1934 C CA . LEU B 1 97 ? 7.547 -14.82 -2.809 1 96.94 97 LEU B CA 1
ATOM 1935 C C . LEU B 1 97 ? 8.586 -15.078 -3.891 1 96.94 97 LEU B C 1
ATOM 1937 O O . LEU B 1 97 ? 8.32 -15.805 -4.855 1 96.94 97 LEU B O 1
ATOM 1941 N N . SER B 1 98 ? 9.711 -14.484 -3.627 1 96.62 98 SER B N 1
ATOM 1942 C CA . SER B 1 98 ? 10.82 -14.766 -4.531 1 96.62 98 SER B CA 1
ATOM 1943 C C . SER B 1 98 ? 11.156 -16.25 -4.551 1 96.62 98 SER B C 1
ATOM 1945 O O . SER B 1 98 ? 11.344 -16.844 -5.617 1 96.62 98 SER B O 1
ATOM 1947 N N . THR B 1 99 ? 11.203 -16.844 -3.428 1 96.19 99 THR B N 1
ATOM 1948 C CA . THR B 1 99 ? 11.484 -18.281 -3.311 1 96.19 99 THR B CA 1
ATOM 1949 C C . THR B 1 99 ? 10.398 -19.109 -3.994 1 96.19 99 THR B C 1
ATOM 1951 O O . THR B 1 99 ? 10.695 -20.047 -4.734 1 96.19 99 THR B O 1
ATOM 1954 N N . LEU B 1 100 ? 9.188 -18.781 -3.777 1 97 100 LEU B N 1
ATOM 1955 C CA . LEU B 1 100 ? 8.062 -19.453 -4.418 1 97 100 LEU B CA 1
ATOM 1956 C C . LEU B 1 100 ? 8.203 -19.422 -5.938 1 97 100 LEU B C 1
ATOM 1958 O O . LEU B 1 100 ? 8.031 -20.438 -6.602 1 97 100 LEU B O 1
ATOM 1962 N N . TYR B 1 101 ? 8.555 -18.281 -6.438 1 97.38 101 TYR B N 1
ATOM 1963 C CA . TYR B 1 101 ? 8.695 -18.125 -7.879 1 97.38 101 TYR B CA 1
ATOM 1964 C C . TYR B 1 101 ? 9.844 -18.984 -8.406 1 97.38 101 TYR B C 1
ATOM 1966 O O . TYR B 1 101 ? 9.656 -19.797 -9.32 1 97.38 101 TYR B O 1
ATOM 1974 N N . HIS B 1 102 ? 10.93 -18.875 -7.746 1 97 102 HIS B N 1
ATOM 1975 C CA . HIS B 1 102 ? 12.156 -19.453 -8.297 1 97 102 HIS B CA 1
ATOM 1976 C C . HIS B 1 102 ? 12.219 -20.953 -8.062 1 97 102 HIS B C 1
ATOM 1978 O O . HIS B 1 102 ? 12.734 -21.688 -8.906 1 97 102 HIS B O 1
ATOM 1984 N N . HIS B 1 103 ? 11.672 -21.391 -6.988 1 96.25 103 HIS B N 1
ATOM 1985 C CA . HIS B 1 103 ? 11.906 -22.781 -6.629 1 96.25 103 HIS B CA 1
ATOM 1986 C C . HIS B 1 103 ? 10.664 -23.641 -6.859 1 96.25 103 HIS B C 1
ATOM 1988 O O . HIS B 1 103 ? 10.75 -24.859 -6.941 1 96.25 103 HIS B O 1
ATOM 1994 N N . ILE B 1 104 ? 9.578 -23.047 -7.027 1 96.19 104 ILE B N 1
ATOM 1995 C CA . ILE B 1 104 ? 8.367 -23.844 -7.215 1 96.19 104 ILE B CA 1
ATOM 1996 C C . ILE B 1 104 ? 7.73 -23.5 -8.562 1 96.19 104 ILE B C 1
ATOM 1998 O O . ILE B 1 104 ? 7.59 -24.359 -9.43 1 96.19 104 ILE B O 1
ATOM 2002 N N . PHE B 1 105 ? 7.461 -22.266 -8.82 1 96.5 105 PHE B N 1
ATOM 2003 C CA . PHE B 1 105 ? 6.762 -21.844 -10.031 1 96.5 105 PHE B CA 1
ATOM 2004 C C . PHE B 1 105 ? 7.57 -22.203 -11.273 1 96.5 105 PHE B C 1
ATOM 2006 O O . PHE B 1 105 ? 7.043 -22.797 -12.219 1 96.5 105 PHE B O 1
ATOM 2013 N N . ILE B 1 106 ? 8.797 -21.797 -11.203 1 94.56 106 ILE B N 1
ATOM 2014 C CA . ILE B 1 106 ? 9.648 -22.078 -12.352 1 94.56 106 ILE B CA 1
ATOM 2015 C C . ILE B 1 106 ? 9.75 -23.578 -12.586 1 94.56 106 ILE B C 1
ATOM 2017 O O . ILE B 1 106 ? 9.594 -24.047 -13.711 1 94.56 106 ILE B O 1
ATOM 2021 N N . GLN B 1 107 ? 9.852 -24.406 -11.547 1 93.12 107 GLN B N 1
ATOM 2022 C CA . GLN B 1 107 ? 10.102 -25.844 -11.633 1 93.12 107 GLN B CA 1
ATOM 2023 C C . GLN B 1 107 ? 8.844 -26.594 -12.047 1 93.12 107 GLN B C 1
ATOM 2025 O O . GLN B 1 107 ? 8.922 -27.625 -12.703 1 93.12 107 GLN B O 1
ATOM 2030 N N . THR B 1 108 ? 7.73 -26.031 -11.758 1 93.88 108 THR B N 1
ATOM 2031 C CA . THR B 1 108 ? 6.52 -26.812 -11.953 1 93.88 108 THR B CA 1
ATOM 2032 C C . THR B 1 108 ? 5.688 -26.25 -13.102 1 93.88 108 THR B C 1
ATOM 2034 O O . THR B 1 108 ? 4.883 -26.953 -13.711 1 93.88 108 THR B O 1
ATOM 2037 N N . VAL B 1 109 ? 5.895 -24.969 -13.469 1 93 109 VAL B N 1
ATOM 2038 C CA . VAL B 1 109 ? 5.027 -24.344 -14.461 1 93 109 VAL B CA 1
ATOM 2039 C C . VAL B 1 109 ? 5.855 -23.922 -15.672 1 93 109 VAL B C 1
ATOM 2041 O O . VAL B 1 109 ? 5.59 -24.359 -16.797 1 93 109 VAL B O 1
ATOM 2044 N N . VAL B 1 110 ? 6.906 -23.172 -15.461 1 89.19 110 VAL B N 1
ATOM 2045 C CA . VAL B 1 110 ? 7.668 -22.578 -16.547 1 89.19 110 VAL B CA 1
ATOM 2046 C C . VAL B 1 110 ? 8.406 -23.656 -17.328 1 89.19 110 VAL B C 1
ATOM 2048 O O . VAL B 1 110 ? 8.469 -23.609 -18.562 1 89.19 110 VAL B O 1
ATOM 2051 N N . LYS B 1 111 ? 8.914 -24.609 -16.641 1 86 111 LYS B N 1
ATOM 2052 C CA . LYS B 1 111 ? 9.703 -25.656 -17.297 1 86 111 LYS B CA 1
ATOM 2053 C C . LYS B 1 111 ? 8.812 -26.688 -17.969 1 86 111 LYS B C 1
ATOM 2055 O O . LYS B 1 111 ? 9.297 -27.594 -18.641 1 86 111 LYS B O 1
ATOM 2060 N N . ASN B 1 112 ? 7.539 -26.562 -17.75 1 76.81 112 ASN B N 1
ATOM 2061 C CA . ASN B 1 112 ? 6.613 -27.453 -18.453 1 76.81 112 ASN B CA 1
ATOM 2062 C C . ASN B 1 112 ? 6.324 -26.969 -19.875 1 76.81 112 ASN B C 1
ATOM 2064 O O . ASN B 1 112 ? 5.641 -25.953 -20.047 1 76.81 112 ASN B O 1
ATOM 2068 N N . PRO B 1 113 ? 6.949 -27.531 -20.969 1 68.19 113 PRO B N 1
ATOM 2069 C CA . PRO B 1 113 ? 6.887 -27.078 -22.359 1 68.19 113 PRO B CA 1
ATOM 2070 C C . PRO B 1 113 ? 5.457 -26.984 -22.891 1 68.19 113 PRO B C 1
ATOM 2072 O O . PRO B 1 113 ? 5.203 -26.297 -23.875 1 68.19 113 PRO B O 1
ATOM 2075 N N . LEU B 1 114 ? 4.574 -27.578 -22.281 1 69.62 114 LEU B N 1
ATOM 2076 C CA . LEU B 1 114 ? 3.244 -27.688 -22.875 1 69.62 114 LEU B CA 1
ATOM 2077 C C . LEU B 1 114 ? 2.338 -26.562 -22.391 1 69.62 114 LEU B C 1
ATOM 2079 O O . LEU B 1 114 ? 1.191 -26.453 -22.828 1 69.62 114 LEU B O 1
ATOM 2083 N N . VAL B 1 115 ? 2.812 -25.625 -21.5 1 70.94 115 VAL B N 1
ATOM 2084 C CA . VAL B 1 115 ? 1.861 -24.688 -20.922 1 70.94 115 VAL B CA 1
ATOM 2085 C C . VAL B 1 115 ? 2.354 -23.25 -21.125 1 70.94 115 VAL B C 1
ATOM 2087 O O . VAL B 1 115 ? 3.355 -22.844 -20.531 1 70.94 115 VAL B O 1
ATOM 2090 N N . PRO B 1 116 ? 1.716 -22.531 -22.047 1 80.62 116 PRO B N 1
ATOM 2091 C CA . PRO B 1 116 ? 2.059 -21.109 -22.203 1 80.62 116 PRO B CA 1
ATOM 2092 C C . PRO B 1 116 ? 1.682 -20.281 -20.984 1 80.62 116 PRO B C 1
ATOM 2094 O O . PRO B 1 116 ? 0.662 -20.547 -20.344 1 80.62 116 PRO B O 1
ATOM 2097 N N . LEU B 1 117 ? 2.543 -19.328 -20.594 1 81.62 117 LEU B N 1
ATOM 2098 C CA . LEU B 1 117 ? 2.299 -18.453 -19.438 1 81.62 117 LEU B CA 1
ATOM 2099 C C . LEU B 1 117 ? 1.313 -17.344 -19.812 1 81.62 117 LEU B C 1
ATOM 2101 O O . LEU B 1 117 ? 1.497 -16.188 -19.406 1 81.62 117 LEU B O 1
ATOM 2105 N N . THR B 1 118 ? 0.347 -17.594 -20.688 1 83.81 118 THR B N 1
ATOM 2106 C CA . THR B 1 118 ? -0.732 -16.688 -21.062 1 83.81 118 THR B CA 1
ATOM 2107 C C . THR B 1 118 ? -2.09 -17.281 -20.719 1 83.81 118 THR B C 1
ATOM 2109 O O . THR B 1 118 ? -3.119 -16.625 -20.828 1 83.81 118 THR B O 1
ATOM 2112 N N . GLU B 1 119 ? -2.008 -18.531 -20.25 1 86.69 119 GLU B N 1
ATOM 2113 C CA . GLU B 1 119 ? -3.232 -19.25 -19.906 1 86.69 119 GLU B CA 1
ATOM 2114 C C . GLU B 1 119 ? -3.238 -19.656 -18.438 1 86.69 119 GLU B C 1
ATOM 2116 O O . GLU B 1 119 ? -2.184 -19.719 -17.812 1 86.69 119 GLU B O 1
ATOM 2121 N N . PRO B 1 120 ? -4.383 -19.969 -17.984 1 92.06 120 PRO B N 1
ATOM 2122 C CA . PRO B 1 120 ? -4.477 -20.391 -16.594 1 92.06 120 PRO B CA 1
ATOM 2123 C C . PRO B 1 120 ? -3.611 -21.609 -16.281 1 92.06 120 PRO B C 1
ATOM 2125 O O . PRO B 1 120 ? -3.496 -22.516 -17.125 1 92.06 120 PRO B O 1
ATOM 2128 N N . ILE B 1 121 ? -3.062 -21.562 -15.172 1 92.38 121 ILE B N 1
ATOM 2129 C CA . ILE B 1 121 ? -2.219 -22.656 -14.703 1 92.38 121 ILE B CA 1
ATOM 2130 C C . ILE B 1 121 ? -3.086 -23.75 -14.078 1 92.38 121 ILE B C 1
ATOM 2132 O O . ILE B 1 121 ? -3.773 -23.5 -13.078 1 92.38 121 ILE B O 1
ATOM 2136 N N . ASN B 1 122 ? -3.037 -24.922 -14.602 1 89.19 122 ASN B N 1
ATOM 2137 C CA . ASN B 1 122 ? -3.799 -26.062 -14.109 1 89.19 122 ASN B CA 1
ATOM 2138 C C . ASN B 1 122 ? -2.885 -27.219 -13.711 1 89.19 122 ASN B C 1
ATOM 2140 O O . ASN B 1 122 ? -3.299 -28.391 -13.727 1 89.19 122 ASN B O 1
ATOM 2144 N N . SER B 1 123 ? -1.766 -26.953 -13.25 1 90.31 123 SER B N 1
ATOM 2145 C CA . SER B 1 123 ? -0.791 -27.969 -12.859 1 90.31 123 SER B CA 1
ATOM 2146 C C . SER B 1 123 ? -1.052 -28.469 -11.445 1 90.31 123 SER B C 1
ATOM 2148 O O . SER B 1 123 ? -0.901 -27.734 -10.477 1 90.31 123 SER B O 1
ATOM 2150 N N . SER B 1 124 ? -1.459 -29.781 -11.289 1 92.75 124 SER B N 1
ATOM 2151 C CA . SER B 1 124 ? -1.663 -30.391 -9.977 1 92.75 124 SER B CA 1
ATOM 2152 C C . SER B 1 124 ? -0.369 -30.422 -9.172 1 92.75 124 SER B C 1
ATOM 2154 O O . SER B 1 124 ? -0.391 -30.266 -7.949 1 92.75 124 SER B O 1
ATOM 2156 N N . LEU B 1 125 ? 0.694 -30.656 -9.938 1 93.56 125 LEU B N 1
ATOM 2157 C CA . LEU B 1 125 ? 1.992 -30.656 -9.273 1 93.56 125 LEU B CA 1
ATOM 2158 C C . LEU B 1 125 ? 2.275 -29.281 -8.641 1 93.56 125 LEU B C 1
ATOM 2160 O O . LEU B 1 125 ? 2.725 -29.219 -7.5 1 93.56 125 LEU B O 1
ATOM 2164 N N . PHE B 1 126 ? 2.021 -28.188 -9.336 1 96.12 126 PHE B N 1
ATOM 2165 C CA . PHE B 1 126 ? 2.227 -26.844 -8.812 1 96.12 126 PHE B CA 1
ATOM 2166 C C . PHE B 1 126 ? 1.388 -26.609 -7.559 1 96.12 126 PHE B C 1
ATOM 2168 O O . PHE B 1 126 ? 1.893 -26.125 -6.551 1 96.12 126 PHE B O 1
ATOM 2175 N N . VAL B 1 127 ? 0.182 -27.016 -7.633 1 96.25 127 VAL B N 1
ATOM 2176 C CA . VAL B 1 127 ? -0.736 -26.812 -6.52 1 96.25 127 VAL B CA 1
ATOM 2177 C C . VAL B 1 127 ? -0.218 -27.531 -5.277 1 96.25 127 VAL B C 1
ATOM 2179 O O . VAL B 1 127 ? -0.203 -26.969 -4.18 1 96.25 127 VAL B O 1
ATOM 2182 N N . THR B 1 128 ? 0.171 -28.75 -5.461 1 96.56 128 THR B N 1
ATOM 2183 C CA . THR B 1 128 ? 0.653 -29.578 -4.355 1 96.56 128 THR B CA 1
ATOM 2184 C C . THR B 1 128 ? 1.889 -28.938 -3.717 1 96.56 128 THR B C 1
ATOM 2186 O O . THR B 1 128 ? 1.971 -28.828 -2.492 1 96.56 128 THR B O 1
ATOM 2189 N N . LYS B 1 129 ? 2.834 -28.531 -4.504 1 96.12 129 LYS B N 1
ATOM 2190 C CA . LYS B 1 129 ? 4.066 -27.938 -3.992 1 96.12 129 LYS B CA 1
ATOM 2191 C C . LYS B 1 129 ? 3.797 -26.578 -3.354 1 96.12 129 LYS B C 1
ATOM 2193 O O . LYS B 1 129 ? 4.418 -26.234 -2.35 1 96.12 129 LYS B O 1
ATOM 2198 N N . LEU B 1 130 ? 2.902 -25.859 -3.984 1 96.56 130 LEU B N 1
ATOM 2199 C CA . LEU B 1 130 ? 2.5 -24.578 -3.432 1 96.56 130 LEU B CA 1
ATOM 2200 C C . LEU B 1 130 ? 1.893 -24.75 -2.043 1 96.56 130 LEU B C 1
ATOM 2202 O O . LEU B 1 130 ? 2.27 -24.047 -1.104 1 96.56 130 LEU B O 1
ATOM 2206 N N . ASP B 1 131 ? 0.991 -25.703 -1.932 1 95 131 ASP B N 1
ATOM 2207 C CA . ASP B 1 131 ? 0.343 -25.938 -0.646 1 95 131 ASP B CA 1
ATOM 2208 C C . ASP B 1 131 ? 1.363 -26.344 0.417 1 95 131 ASP B C 1
ATOM 2210 O O . ASP B 1 131 ? 1.286 -25.891 1.562 1 95 131 ASP B O 1
ATOM 2214 N N . ALA B 1 132 ? 2.256 -27.172 0.085 1 94.56 132 ALA B N 1
ATOM 2215 C CA . ALA B 1 132 ? 3.309 -27.578 1.01 1 94.56 132 ALA B CA 1
ATOM 2216 C C . ALA B 1 132 ? 4.168 -26.391 1.427 1 94.56 132 ALA B C 1
ATOM 2218 O O . ALA B 1 132 ? 4.531 -26.266 2.598 1 94.56 132 ALA B O 1
ATOM 2219 N N . PHE B 1 133 ? 4.496 -25.562 0.476 1 95 133 PHE B N 1
ATOM 2220 C CA . PHE B 1 133 ? 5.301 -24.375 0.725 1 95 133 PHE B CA 1
ATOM 2221 C C . PHE B 1 133 ? 4.594 -23.438 1.705 1 95 133 PHE B C 1
ATOM 2223 O O . PHE B 1 133 ? 5.207 -22.953 2.662 1 95 133 PHE B O 1
ATOM 2230 N N . ILE B 1 134 ? 3.322 -23.172 1.46 1 92.62 134 ILE B N 1
ATOM 2231 C CA . ILE B 1 134 ? 2.541 -22.266 2.291 1 92.62 134 ILE B CA 1
ATOM 2232 C C . ILE B 1 134 ? 2.424 -22.828 3.705 1 92.62 134 ILE B C 1
ATOM 2234 O O . ILE B 1 134 ? 2.564 -22.094 4.688 1 92.62 134 ILE B O 1
ATOM 2238 N N . LYS B 1 135 ? 2.174 -24.078 3.789 1 88.75 135 LYS B N 1
ATOM 2239 C CA . LYS B 1 135 ? 2.025 -24.734 5.086 1 88.75 135 LYS B CA 1
ATOM 2240 C C . LYS B 1 135 ? 3.322 -24.656 5.891 1 88.75 135 LYS B C 1
ATOM 2242 O O . LYS B 1 135 ? 3.297 -24.641 7.121 1 88.75 135 LYS B O 1
ATOM 2247 N N . GLN B 1 136 ? 4.379 -24.719 5.234 1 85.69 136 GLN B N 1
ATOM 2248 C CA . GLN B 1 136 ? 5.684 -24.688 5.887 1 85.69 136 GLN B CA 1
ATOM 2249 C C . GLN B 1 136 ? 6.012 -23.281 6.387 1 85.69 136 GLN B C 1
ATOM 2251 O O . GLN B 1 136 ? 6.91 -23.109 7.211 1 85.69 136 GLN B O 1
ATOM 2256 N N . GLN B 1 137 ? 5.305 -22.391 5.734 1 74.88 137 GLN B N 1
ATOM 2257 C CA . GLN B 1 137 ? 5.57 -21.047 6.223 1 74.88 137 GLN B CA 1
ATOM 2258 C C . GLN B 1 137 ? 5.035 -20.859 7.641 1 74.88 137 GLN B C 1
ATOM 2260 O O . GLN B 1 137 ? 4.027 -21.453 8.016 1 74.88 137 GLN B O 1
ATOM 2265 N N . THR B 1 138 ? 5.879 -20.672 8.562 1 60.75 138 THR B N 1
ATOM 2266 C CA . THR B 1 138 ? 5.527 -20.531 9.969 1 60.75 138 THR B CA 1
ATOM 2267 C C . THR B 1 138 ? 4.199 -19.797 10.125 1 60.75 138 THR B C 1
ATOM 2269 O O . THR B 1 138 ? 3.688 -19.656 11.234 1 60.75 138 THR B O 1
ATOM 2272 N N . PHE B 1 139 ? 3.822 -19.031 9.258 1 55.81 139 PHE B N 1
ATOM 2273 C CA . PHE B 1 139 ? 2.678 -18.156 9.445 1 55.81 139 PHE B CA 1
ATOM 2274 C C . PHE B 1 139 ? 1.371 -18.922 9.297 1 55.81 139 PHE B C 1
ATOM 2276 O O . PHE B 1 139 ? 0.292 -18.375 9.531 1 55.81 139 PHE B O 1
ATOM 2283 N N . PHE B 1 140 ? 1.427 -20.156 8.68 1 56.66 140 PHE B N 1
ATOM 2284 C CA . PHE B 1 140 ? 0.189 -20.875 8.414 1 56.66 140 PHE B CA 1
ATOM 2285 C C . PHE B 1 140 ? -0.346 -21.531 9.688 1 56.66 140 PHE B C 1
ATOM 2287 O O . PHE B 1 140 ? 0.256 -22.469 10.211 1 56.66 140 PHE B O 1
ATOM 2294 N N . GLN B 1 141 ? -0.781 -20.719 10.594 1 48.47 141 GLN B N 1
ATOM 2295 C CA . GLN B 1 141 ? -1.356 -21.484 11.695 1 48.47 141 GLN B CA 1
ATOM 2296 C C . GLN B 1 141 ? -2.594 -22.25 11.25 1 48.47 141 GLN B C 1
ATOM 2298 O O . GLN B 1 141 ? -3.486 -21.688 10.609 1 48.47 141 GLN B O 1
ATOM 2303 N N . ASP B 1 142 ? -2.588 -23.531 11.117 1 41.97 142 ASP B N 1
ATOM 2304 C CA . ASP B 1 142 ? -3.768 -24.391 11.039 1 41.97 142 ASP B CA 1
ATOM 2305 C C . ASP B 1 142 ? -4.859 -23.906 11.992 1 41.97 142 ASP B C 1
ATOM 2307 O O . ASP B 1 142 ? -4.566 -23.375 13.062 1 41.97 142 ASP B O 1
#

Sequence (284 aa):
MVVYNLYILGKNGQSLFYREWLREQSSNLSRDEEDKLMVGLLFSLSNFAKKMSSSPGTGVFKSFNTSKYKLHYWESPTGIKLVLNTSTDVEPCHDHLSTLYHHIFIQTVVKNPLVPLTEPINSSLFVTKLDAFIKQQTFFQDMVVYNLYILGKNGQSLFYREWLREQSSNLSRDEEDKLMVGLLFSLSNFAKKMSSSPGTGVFKSFNTSKYKLHYWESPTGIKLVLNTSTDVEPCHDHLSTLYHHIFIQTVVKNPLVPLTEPINSSLFVTKLDAFIKQQTFFQD

Solvent-accessible surface area (backbone atoms only — not comparable to full-atom values): 15287 Å² total; per-residue (Å²): 81,44,58,23,35,40,39,33,25,27,65,86,54,48,74,25,41,77,50,74,78,42,74,87,62,58,36,90,59,52,71,68,55,48,47,51,53,49,45,52,48,51,49,52,46,40,50,48,30,37,58,53,26,60,43,87,84,59,23,41,53,36,33,38,33,36,71,63,32,22,42,37,39,44,72,47,95,83,36,41,32,41,40,38,34,25,35,62,80,52,70,91,49,55,67,56,49,51,45,44,44,65,69,42,43,38,68,49,44,67,68,36,89,86,51,66,85,87,46,66,65,82,52,66,67,39,51,52,53,49,51,53,52,51,58,65,35,84,44,42,59,130,81,44,57,23,35,40,39,33,26,26,64,87,55,47,75,27,40,75,49,75,78,40,74,88,63,58,38,91,59,52,70,69,55,48,49,51,53,49,44,52,48,53,50,52,45,40,51,47,30,38,58,53,26,59,44,88,85,57,24,42,54,38,34,36,33,35,73,64,31,22,42,38,40,43,72,48,96,83,36,41,32,41,39,39,34,26,34,61,81,54,69,91,50,56,66,58,48,51,45,45,42,65,66,41,43,38,68,49,44,65,69,36,88,86,53,65,84,86,44,66,66,81,50,65,66,39,52,53,53,47,52,54,53,51,57,65,37,84,42,43,62,128

Organism: Oikopleura dioica (NCBI:txid34765)

pLDDT: mean 88.78, std 10.93, range [41.97, 98.12]

Nearest PDB structures (foldseek):
  2j3t-assembly1_C  TM=9.354E-01  e=1.284E-15  Mus musculus
  7b70-assembly1_C  TM=9.198E-01  e=3.382E-13  Drosophila melanogaster
  3cue-assembly4_U  TM=8.557E-01  e=1.654E-10  unclassified
  7e2d-assembly1_D  TM=8.811E-01  e=1.537E-09  Saccharomyces cerevisiae S288C
  7u05-assembly1_G  TM=8.654E-01  e=2.855E-09  Saccharomyces cerevisiae

Radius of gyration: 20.49 Å; Cα contacts (8 Å, |Δi|>4): 482; chains: 2; bounding box: 38×63×44 Å